Protein AF-A0A843RZE2-F1 (afdb_monomer_lite)

Structure (mmCIF, N/CA/C/O backbone):
data_AF-A0A843RZE2-F1
#
_entry.id   AF-A0A843RZE2-F1
#
loop_
_atom_site.group_PDB
_atom_site.id
_atom_site.type_symbol
_atom_site.label_atom_id
_atom_site.label_alt_id
_atom_site.label_comp_id
_atom_site.label_asym_id
_atom_site.label_entity_id
_atom_site.label_seq_id
_atom_site.pdbx_PDB_ins_code
_atom_site.Cartn_x
_atom_site.Cartn_y
_atom_site.Cartn_z
_atom_site.occupancy
_atom_site.B_iso_or_equiv
_atom_site.auth_seq_id
_atom_site.auth_comp_id
_atom_site.auth_asym_id
_atom_site.auth_atom_id
_atom_site.pdbx_PDB_model_num
ATOM 1 N N . MET A 1 1 ? -64.484 -5.948 57.828 1.00 41.59 1 MET A N 1
ATOM 2 C CA . MET A 1 1 ? -63.656 -6.713 58.789 1.00 41.59 1 MET A CA 1
ATOM 3 C C . MET A 1 1 ? -62.186 -6.569 58.411 1.00 41.59 1 MET A C 1
ATOM 5 O O . MET A 1 1 ? -61.751 -7.183 57.446 1.00 41.59 1 MET A O 1
ATOM 9 N N . ALA A 1 2 ? -61.430 -5.725 59.116 1.00 48.41 2 ALA A N 1
ATOM 10 C CA . ALA A 1 2 ? -59.988 -5.606 58.905 1.00 48.41 2 ALA A CA 1
ATOM 11 C C . ALA A 1 2 ? -59.289 -6.801 59.574 1.00 48.41 2 ALA A C 1
ATOM 13 O O . ALA A 1 2 ? -59.324 -6.926 60.799 1.00 48.41 2 ALA A O 1
ATOM 14 N N . ARG A 1 3 ? -58.691 -7.705 58.786 1.00 56.66 3 ARG A N 1
ATOM 15 C CA . ARG A 1 3 ? -57.854 -8.792 59.319 1.00 56.66 3 ARG A CA 1
ATOM 16 C C . ARG A 1 3 ? -56.643 -8.161 60.010 1.00 56.66 3 ARG A C 1
ATOM 18 O O . ARG A 1 3 ? -55.746 -7.656 59.342 1.00 56.66 3 ARG A O 1
ATOM 25 N N . ARG A 1 4 ? -56.638 -8.151 61.346 1.00 63.22 4 ARG A N 1
ATOM 26 C CA . ARG A 1 4 ? -55.495 -7.685 62.139 1.00 63.22 4 ARG A CA 1
ATOM 27 C C . ARG A 1 4 ? -54.374 -8.708 62.010 1.00 63.22 4 ARG A C 1
ATOM 29 O O . ARG A 1 4 ? -54.505 -9.847 62.444 1.00 63.22 4 ARG A O 1
ATOM 36 N N . MET A 1 5 ? -53.302 -8.282 61.359 1.00 68.06 5 MET A N 1
ATOM 37 C CA . MET A 1 5 ? -52.079 -9.048 61.180 1.00 68.06 5 MET A CA 1
ATOM 38 C C . MET A 1 5 ? -51.493 -9.394 62.555 1.00 68.06 5 MET A C 1
ATOM 40 O O . MET A 1 5 ? -51.362 -8.514 63.407 1.00 68.06 5 MET A O 1
ATOM 44 N N . THR A 1 6 ? -51.160 -10.661 62.799 1.00 79.19 6 THR A N 1
ATOM 45 C CA . THR A 1 6 ? -50.532 -11.050 64.070 1.00 79.19 6 THR A CA 1
ATOM 46 C C . THR A 1 6 ? -49.088 -10.548 64.130 1.00 79.19 6 THR A C 1
ATOM 48 O O . THR A 1 6 ? -48.432 -10.344 63.109 1.00 79.19 6 THR A O 1
ATOM 51 N N . LEU A 1 7 ? -48.552 -10.363 65.337 1.00 71.88 7 LEU A N 1
ATOM 52 C CA . LEU A 1 7 ? -47.191 -9.851 65.561 1.00 71.88 7 LEU A CA 1
ATOM 53 C C . LEU A 1 7 ? -46.108 -10.704 64.862 1.00 71.88 7 LEU A C 1
ATOM 55 O O . LEU A 1 7 ? -45.109 -10.176 64.373 1.00 71.88 7 LEU A O 1
ATOM 59 N N . ALA A 1 8 ? -46.339 -12.016 64.752 1.00 74.50 8 ALA A N 1
ATOM 60 C CA . ALA A 1 8 ? -45.499 -12.939 63.990 1.00 74.50 8 ALA A CA 1
ATOM 61 C C . ALA A 1 8 ? -45.616 -12.730 62.467 1.00 74.50 8 ALA A C 1
ATOM 63 O O . ALA A 1 8 ? -44.599 -12.705 61.773 1.00 74.50 8 ALA A O 1
ATOM 64 N N . GLN A 1 9 ? -46.830 -12.505 61.948 1.00 76.00 9 GLN A N 1
ATOM 65 C CA . GLN A 1 9 ? -47.057 -12.183 60.534 1.00 76.00 9 GLN A CA 1
ATOM 66 C C . GLN A 1 9 ? -46.414 -10.841 60.154 1.00 76.00 9 GLN A C 1
ATOM 68 O O . GLN A 1 9 ? -45.773 -10.753 59.110 1.00 76.00 9 GLN A O 1
ATOM 73 N N . PHE A 1 10 ? -46.505 -9.820 61.011 1.00 78.50 10 PHE A N 1
ATOM 74 C CA . PHE A 1 10 ? -45.869 -8.516 60.790 1.00 78.50 10 PHE A CA 1
ATOM 75 C C . PHE A 1 10 ? -44.334 -8.614 60.736 1.00 78.50 10 PHE A C 1
ATOM 77 O O . PHE A 1 10 ? -43.712 -8.086 59.814 1.00 78.50 10 PHE A O 1
ATOM 84 N N . LYS A 1 11 ? -43.711 -9.354 61.669 1.00 78.50 11 LYS A N 1
ATOM 85 C CA . LYS A 1 11 ? -42.257 -9.614 61.652 1.00 78.50 11 LYS A CA 1
ATOM 86 C C . LYS A 1 11 ? -41.817 -10.380 60.401 1.00 78.50 11 LYS A C 1
ATOM 88 O O . LYS A 1 11 ? -40.814 -10.016 59.793 1.00 78.50 11 LYS A O 1
ATOM 93 N N . SER A 1 12 ? -42.574 -11.401 59.996 1.00 79.69 12 SER A N 1
ATOM 94 C CA . SER A 1 12 ? -42.308 -12.164 58.771 1.00 79.69 12 SER A CA 1
ATOM 95 C C . SER A 1 12 ? -42.414 -11.286 57.518 1.00 79.69 12 SER A C 1
ATOM 97 O O . SER A 1 12 ? -41.526 -11.318 56.669 1.00 79.69 12 SER A O 1
ATOM 99 N N . HIS A 1 13 ? -43.429 -10.421 57.438 1.00 78.12 13 HIS A N 1
ATOM 100 C CA . HIS A 1 13 ? -43.605 -9.496 56.319 1.00 78.12 13 HIS A CA 1
ATOM 101 C C . HIS A 1 13 ? -42.479 -8.454 56.230 1.00 78.12 13 HIS A C 1
ATOM 103 O O . HIS A 1 13 ? -41.967 -8.192 55.143 1.00 78.12 13 HIS A O 1
ATOM 109 N N . LEU A 1 14 ? -42.023 -7.917 57.368 1.00 80.56 14 LEU A N 1
ATOM 110 C CA . LEU A 1 14 ? -40.856 -7.029 57.428 1.00 80.56 14 LEU A CA 1
ATOM 111 C C . LEU A 1 14 ? -39.566 -7.727 56.977 1.00 80.56 14 LEU A C 1
ATOM 113 O O . LEU A 1 14 ? -38.783 -7.150 56.222 1.00 80.56 14 LEU A O 1
ATOM 117 N N . GLN A 1 15 ? -39.348 -8.976 57.395 1.00 81.38 15 GLN A N 1
ATOM 118 C CA . GLN A 1 15 ? -38.209 -9.773 56.930 1.00 81.38 15 GLN A CA 1
ATOM 119 C C . GLN A 1 15 ? -38.293 -10.059 55.427 1.00 81.38 15 GLN A C 1
ATOM 121 O O . GLN A 1 15 ? -37.286 -9.963 54.727 1.00 81.38 15 GLN A O 1
ATOM 126 N N . GLN A 1 16 ? -39.487 -10.356 54.912 1.00 82.19 16 GLN A N 1
ATOM 127 C CA . GLN A 1 16 ? -39.714 -10.609 53.492 1.00 82.19 16 GLN A CA 1
ATOM 128 C C . GLN A 1 16 ? -39.448 -9.356 52.647 1.00 82.19 16 GLN A C 1
ATOM 130 O O . GLN A 1 16 ? -38.717 -9.440 51.661 1.00 82.19 16 GLN A O 1
ATOM 135 N N . GLN A 1 17 ? -39.941 -8.186 53.067 1.00 78.81 17 GLN A N 1
ATOM 136 C CA . GLN A 1 17 ? -39.629 -6.909 52.413 1.00 78.81 17 GLN A CA 1
ATOM 137 C C . GLN A 1 17 ? -38.133 -6.565 52.498 1.00 78.81 17 GLN A C 1
ATOM 139 O O . GLN A 1 17 ? -37.539 -6.121 51.512 1.00 78.81 17 GLN A O 1
ATOM 144 N N . GLY A 1 18 ? -37.494 -6.805 53.648 1.00 81.12 18 GLY A N 1
ATOM 145 C CA . GLY A 1 18 ? -36.053 -6.612 53.824 1.00 81.12 18 GLY A CA 1
ATOM 146 C C . GLY A 1 18 ? -35.223 -7.504 52.896 1.00 81.12 18 GLY A C 1
ATOM 147 O O . GLY A 1 18 ? -34.277 -7.036 52.260 1.00 81.12 18 GLY A O 1
ATOM 148 N N . ASN A 1 19 ? -35.614 -8.771 52.749 1.00 86.00 19 ASN A N 1
ATOM 149 C CA . ASN A 1 19 ? -34.972 -9.717 51.840 1.00 86.00 19 ASN A CA 1
ATOM 150 C C . ASN A 1 19 ? -35.199 -9.348 50.368 1.00 86.00 19 ASN A C 1
ATOM 152 O O . ASN A 1 19 ? -34.249 -9.399 49.590 1.00 86.00 19 ASN A O 1
ATOM 156 N N . GLN A 1 20 ? -36.402 -8.908 49.988 1.00 85.81 20 GLN A N 1
ATOM 157 C CA . GLN A 1 20 ? -36.687 -8.421 48.631 1.00 85.81 20 GLN A CA 1
ATOM 158 C C . GLN A 1 20 ? -35.835 -7.195 48.274 1.00 85.81 20 GLN A C 1
ATOM 160 O O . GLN A 1 20 ? -35.239 -7.157 47.197 1.00 85.81 20 GLN A O 1
ATOM 165 N N . ARG A 1 21 ? -35.694 -6.227 49.192 1.00 84.62 21 ARG A N 1
ATOM 166 C CA . ARG A 1 21 ? -34.805 -5.067 48.999 1.00 84.62 21 ARG A CA 1
ATOM 167 C C . ARG A 1 21 ? -33.343 -5.483 48.837 1.00 84.62 21 ARG A C 1
ATOM 169 O O . ARG A 1 21 ? -32.686 -5.023 47.908 1.00 84.62 21 ARG A O 1
ATOM 176 N N . ARG A 1 22 ? -32.837 -6.387 49.685 1.00 89.88 22 ARG A N 1
ATOM 177 C CA . ARG A 1 22 ? -31.467 -6.923 49.561 1.00 89.88 22 ARG A CA 1
ATOM 178 C C . ARG A 1 22 ? -31.250 -7.646 48.232 1.00 89.88 22 ARG A C 1
ATOM 180 O O . ARG A 1 22 ? -30.223 -7.443 47.596 1.00 89.88 22 ARG A O 1
ATOM 187 N N . GLN A 1 23 ? -32.216 -8.448 47.784 1.00 88.62 23 GLN A N 1
ATOM 188 C CA . GLN A 1 23 ? -32.148 -9.124 46.487 1.00 88.62 23 GLN A CA 1
ATOM 189 C C . GLN A 1 23 ? -32.123 -8.128 45.321 1.00 88.62 23 GLN A C 1
ATOM 191 O O . GLN A 1 23 ? -31.328 -8.306 44.401 1.00 88.62 23 GLN A O 1
ATOM 196 N N . ALA A 1 24 ? -32.936 -7.069 45.365 1.00 86.50 24 ALA A N 1
ATOM 197 C CA . ALA A 1 24 ? -32.932 -6.021 44.345 1.00 86.50 24 ALA A CA 1
ATOM 198 C C . ALA A 1 24 ? -31.589 -5.272 44.293 1.00 86.50 24 ALA A C 1
ATOM 200 O O . ALA A 1 24 ? -31.026 -5.105 43.212 1.00 86.50 24 ALA A O 1
ATOM 201 N N . ILE A 1 25 ? -31.034 -4.904 45.454 1.00 89.44 25 ILE A N 1
ATOM 202 C CA . ILE A 1 25 ? -29.716 -4.256 45.560 1.00 89.44 25 ILE A CA 1
ATOM 203 C C . ILE A 1 25 ? -28.613 -5.178 45.030 1.00 89.44 25 ILE A C 1
ATOM 205 O O . ILE A 1 25 ? -27.772 -4.744 44.249 1.00 89.44 25 ILE A O 1
ATOM 209 N N . ASN A 1 26 ? -28.632 -6.462 45.392 1.00 92.31 26 ASN A N 1
ATOM 210 C CA . ASN A 1 26 ? -27.639 -7.423 44.915 1.00 92.31 26 ASN A CA 1
ATOM 211 C C . ASN A 1 26 ? -27.712 -7.616 43.396 1.00 92.31 26 ASN A C 1
ATOM 213 O O . ASN A 1 26 ? -26.671 -7.632 42.745 1.00 92.31 26 ASN A O 1
ATOM 217 N N . ARG A 1 27 ? -28.919 -7.700 42.816 1.00 92.00 27 ARG A N 1
ATOM 218 C CA . ARG A 1 27 ? -29.102 -7.765 41.355 1.00 92.00 27 ARG A CA 1
ATOM 219 C C . ARG A 1 27 ? -28.580 -6.505 40.668 1.00 92.00 27 ARG A C 1
ATOM 221 O O . ARG A 1 27 ? -27.849 -6.613 39.690 1.00 92.00 27 ARG A O 1
ATOM 228 N N . TYR A 1 28 ? -28.902 -5.325 41.197 1.00 90.50 28 TYR A N 1
ATOM 229 C CA . TYR A 1 28 ? -28.391 -4.058 40.670 1.00 90.50 28 TYR A CA 1
ATOM 230 C C . TYR A 1 28 ? -26.857 -4.009 40.716 1.00 90.50 28 TYR A C 1
ATOM 232 O O . TYR A 1 28 ? -26.215 -3.758 39.699 1.00 90.50 28 TYR A O 1
ATOM 240 N N . ASN A 1 29 ? -26.257 -4.358 41.857 1.00 94.00 29 ASN A N 1
ATOM 241 C CA . ASN A 1 29 ? -24.804 -4.403 42.016 1.00 94.00 29 ASN A CA 1
ATOM 242 C C . ASN A 1 29 ? -24.146 -5.406 41.057 1.00 94.00 29 ASN A C 1
ATOM 244 O O . ASN A 1 29 ? -23.102 -5.102 40.485 1.00 94.00 29 ASN A O 1
ATOM 248 N N . GLN A 1 30 ? -24.756 -6.573 40.830 1.00 92.88 30 GLN A N 1
ATOM 249 C CA . GLN A 1 30 ? -24.273 -7.551 39.849 1.00 92.88 30 GLN A CA 1
ATOM 250 C C . GLN A 1 30 ? -24.293 -6.991 38.422 1.00 92.88 30 GLN A C 1
ATOM 252 O O . GLN A 1 30 ? -23.315 -7.154 37.688 1.00 92.88 30 GLN A O 1
ATOM 257 N N . VAL A 1 31 ? -25.371 -6.301 38.035 1.00 93.00 31 VAL A N 1
ATOM 258 C CA . VAL A 1 31 ? -25.487 -5.654 36.719 1.00 93.00 31 VAL A CA 1
ATOM 259 C C . VAL A 1 31 ? -24.434 -4.559 36.560 1.00 93.00 31 VAL A C 1
ATOM 261 O O . VAL A 1 31 ? -23.718 -4.558 35.560 1.00 93.00 31 VAL A O 1
ATOM 264 N N . VAL A 1 32 ? -24.266 -3.689 37.560 1.00 92.88 32 VAL A N 1
ATOM 265 C CA . VAL A 1 32 ? -23.250 -2.623 37.549 1.00 92.88 32 VAL A CA 1
ATOM 266 C C . VAL A 1 32 ? -21.840 -3.207 37.463 1.00 92.88 32 VAL A C 1
ATOM 268 O O . VAL A 1 32 ? -21.046 -2.783 36.630 1.00 92.88 32 VAL A O 1
ATOM 271 N N . GLN A 1 33 ? -21.520 -4.236 38.250 1.00 93.19 33 GLN A N 1
ATOM 272 C CA . GLN A 1 33 ? -20.217 -4.906 38.181 1.00 93.19 33 GLN A CA 1
ATOM 273 C C . GLN A 1 33 ? -19.980 -5.594 36.833 1.00 93.19 33 GLN A C 1
ATOM 275 O O . GLN A 1 33 ? -18.851 -5.627 36.347 1.00 93.19 33 GLN A O 1
ATOM 280 N N . SER A 1 34 ? -21.016 -6.182 36.230 1.00 92.38 34 SER A N 1
ATOM 281 C CA . SER A 1 34 ? -20.932 -6.757 34.885 1.00 92.38 34 SER A CA 1
ATOM 282 C C . SER A 1 34 ? -20.687 -5.670 33.837 1.00 92.38 34 SER A C 1
ATOM 284 O O . SER A 1 34 ? -19.818 -5.831 32.983 1.00 92.38 34 SER A O 1
ATOM 286 N N . HIS A 1 35 ? -21.412 -4.552 33.909 1.00 92.44 35 HIS A N 1
ATOM 287 C CA . HIS A 1 35 ? -21.230 -3.415 33.009 1.00 92.44 35 HIS A CA 1
ATOM 288 C C . HIS A 1 35 ? -19.822 -2.820 33.138 1.00 92.44 35 HIS A C 1
ATOM 290 O O . HIS A 1 35 ? -19.112 -2.718 32.142 1.00 92.44 35 HIS A O 1
ATOM 296 N N . ASN A 1 36 ? -19.362 -2.553 34.362 1.00 93.25 36 ASN A N 1
ATOM 297 C CA . ASN A 1 36 ? -18.025 -2.017 34.621 1.00 93.25 36 ASN A CA 1
ATOM 298 C C . ASN A 1 36 ? -16.919 -2.955 34.124 1.00 93.25 36 ASN A C 1
ATOM 300 O O . ASN A 1 36 ? -15.924 -2.490 33.575 1.00 93.25 36 ASN A O 1
ATOM 304 N N . ARG A 1 37 ? -17.092 -4.278 34.268 1.00 93.88 37 ARG A N 1
ATOM 305 C CA . ARG A 1 37 ? -16.160 -5.262 33.694 1.00 93.88 37 ARG A CA 1
ATOM 306 C C . ARG A 1 37 ? -16.112 -5.169 32.171 1.00 93.88 37 ARG A C 1
ATOM 308 O O . ARG A 1 37 ? -15.019 -5.098 31.625 1.00 93.88 37 ARG A O 1
ATOM 315 N N . LYS A 1 38 ? -17.267 -5.108 31.500 1.00 92.56 38 LYS A N 1
ATOM 316 C CA . LYS A 1 38 ? -17.340 -4.958 30.035 1.00 92.56 38 LYS A CA 1
ATOM 317 C C . LYS A 1 38 ? -16.678 -3.665 29.559 1.00 92.56 38 LYS A C 1
ATOM 319 O O . LYS A 1 38 ? -15.870 -3.712 28.638 1.00 92.56 38 LYS A O 1
ATOM 324 N N . VAL A 1 39 ? -16.971 -2.541 30.215 1.00 91.88 39 VAL A N 1
ATOM 325 C CA . VAL A 1 39 ? -16.367 -1.239 29.892 1.00 91.88 39 VAL A CA 1
ATOM 326 C C . VAL A 1 39 ? -14.854 -1.284 30.086 1.00 91.88 39 VAL A C 1
ATOM 328 O O . VAL A 1 39 ? -14.116 -0.875 29.196 1.00 91.88 39 VAL A O 1
ATOM 331 N N . LYS A 1 40 ? -14.373 -1.853 31.198 1.00 93.81 40 LYS A N 1
ATOM 332 C CA . LYS A 1 40 ? -12.936 -2.016 31.439 1.00 93.81 40 LYS A CA 1
ATOM 333 C C . LYS A 1 40 ? -12.269 -2.863 30.353 1.00 93.81 40 LYS A C 1
ATOM 335 O O . LYS A 1 40 ? -11.248 -2.452 29.822 1.00 93.81 40 LYS A O 1
ATOM 340 N N . THR A 1 41 ? -12.857 -4.001 29.980 1.00 92.88 41 THR A N 1
ATOM 341 C CA . THR A 1 41 ? -12.324 -4.847 28.902 1.00 92.88 41 THR A CA 1
ATOM 342 C C . THR A 1 41 ? -12.282 -4.115 27.559 1.00 92.88 41 THR A C 1
ATOM 344 O O . THR A 1 41 ? -11.298 -4.253 26.838 1.00 92.88 41 THR A O 1
ATOM 347 N N . ALA A 1 42 ? -13.305 -3.319 27.233 1.00 85.62 42 ALA A N 1
ATOM 348 C CA . ALA A 1 42 ? -13.323 -2.515 26.012 1.00 85.62 42 ALA A CA 1
ATOM 349 C C . ALA A 1 42 ? -12.207 -1.456 26.012 1.00 85.62 42 ALA A C 1
ATOM 351 O O . ALA A 1 42 ? -11.459 -1.357 25.042 1.00 85.62 42 ALA A O 1
ATOM 352 N N . ILE A 1 43 ? -12.035 -0.734 27.126 1.00 89.19 43 ILE A N 1
ATOM 353 C CA . ILE A 1 43 ? -10.959 0.254 27.300 1.00 89.19 43 ILE A CA 1
ATOM 354 C C . ILE A 1 43 ? -9.583 -0.414 27.209 1.00 89.19 43 ILE A C 1
ATOM 356 O O . ILE A 1 43 ? -8.689 0.101 26.542 1.00 89.19 43 ILE A O 1
ATOM 360 N N . ASP A 1 44 ? -9.399 -1.567 27.852 1.00 90.75 44 ASP A N 1
ATOM 361 C CA . ASP A 1 44 ? -8.139 -2.308 27.809 1.00 90.75 44 ASP A CA 1
ATOM 362 C C . ASP A 1 44 ? -7.837 -2.822 26.390 1.00 90.75 44 ASP A C 1
ATOM 364 O O . ASP A 1 44 ? -6.679 -2.791 25.971 1.00 90.75 44 ASP A O 1
ATOM 368 N N . SER A 1 45 ? -8.849 -3.254 25.624 1.00 83.81 45 SER A N 1
ATOM 369 C CA . SER A 1 45 ? -8.670 -3.630 24.213 1.00 83.81 45 SER A CA 1
ATOM 370 C C . SER A 1 45 ? -8.241 -2.439 23.368 1.00 83.81 45 SER A C 1
ATOM 372 O O . SER A 1 45 ? -7.181 -2.495 22.748 1.00 83.81 45 SER A O 1
ATOM 374 N N . TYR A 1 46 ? -8.985 -1.335 23.456 1.00 78.56 46 TYR A N 1
ATOM 375 C CA . TYR A 1 46 ? -8.671 -0.096 22.754 1.00 78.56 46 TYR A CA 1
ATOM 376 C C . TYR A 1 46 ? -7.254 0.397 23.080 1.00 78.56 46 TYR A C 1
ATOM 378 O O . TYR A 1 46 ? -6.455 0.675 22.193 1.00 78.56 46 TYR A O 1
ATOM 386 N N . ASN A 1 47 ? -6.875 0.414 24.361 1.00 84.56 47 ASN A N 1
ATOM 387 C CA . ASN A 1 47 ? -5.537 0.829 24.780 1.00 84.56 47 ASN A CA 1
ATOM 388 C C . ASN A 1 47 ? -4.432 -0.088 24.237 1.00 84.56 47 ASN A C 1
ATOM 390 O O . ASN A 1 47 ? -3.335 0.389 23.941 1.00 84.56 47 ASN A O 1
ATOM 394 N N . ARG A 1 48 ? -4.676 -1.401 24.122 1.00 87.50 48 ARG A N 1
ATOM 395 C CA . ARG A 1 48 ? -3.719 -2.326 23.492 1.00 87.50 48 ARG A CA 1
ATOM 396 C C . ARG A 1 48 ? -3.570 -2.036 22.003 1.00 87.50 48 ARG A C 1
ATOM 398 O O . ARG A 1 48 ? -2.440 -1.993 21.526 1.00 87.50 48 ARG A O 1
ATOM 405 N N . GLU A 1 49 ? -4.674 -1.800 21.305 1.00 74.94 49 GLU A N 1
ATOM 406 C CA . GLU A 1 49 ? -4.683 -1.459 19.879 1.00 74.94 49 GLU A CA 1
ATOM 407 C C . GLU A 1 49 ? -3.940 -0.144 19.621 1.00 74.94 49 GLU A C 1
ATOM 409 O O . GLU A 1 49 ? -3.021 -0.115 18.805 1.00 74.94 49 GLU A O 1
ATOM 414 N N . VAL A 1 50 ? -4.213 0.899 20.412 1.00 77.31 50 VAL A N 1
ATOM 415 C CA . VAL A 1 50 ? -3.506 2.189 20.338 1.00 77.31 50 VAL A CA 1
ATOM 416 C C . VAL A 1 50 ? -2.006 2.034 20.605 1.00 77.31 50 VAL A C 1
ATOM 418 O O . VAL A 1 50 ? -1.182 2.636 19.918 1.00 77.31 50 VAL A O 1
ATOM 421 N N . ARG A 1 51 ? -1.604 1.214 21.586 1.00 80.56 51 ARG A N 1
ATOM 422 C CA . ARG A 1 51 ? -0.176 0.949 21.847 1.00 80.56 51 ARG A CA 1
ATOM 423 C C . ARG A 1 51 ? 0.489 0.223 20.682 1.00 80.56 51 ARG A C 1
ATOM 425 O O . ARG A 1 51 ? 1.595 0.599 20.305 1.00 80.56 51 ARG A O 1
ATOM 432 N N . ALA A 1 52 ? -0.175 -0.786 20.120 1.00 76.94 52 ALA A N 1
ATOM 433 C CA . ALA A 1 52 ? 0.330 -1.528 18.970 1.00 76.94 52 ALA A CA 1
ATOM 434 C C . ALA A 1 52 ? 0.445 -0.633 17.726 1.00 76.94 52 ALA A C 1
ATOM 436 O O . ALA A 1 52 ? 1.425 -0.743 16.992 1.00 76.94 52 ALA A O 1
ATOM 437 N N . TYR A 1 53 ? -0.515 0.268 17.517 1.00 72.94 53 TYR A N 1
ATOM 438 C CA . TYR A 1 53 ? -0.476 1.288 16.470 1.00 72.94 53 TYR A CA 1
ATOM 439 C C . TYR A 1 53 ? 0.713 2.238 16.659 1.00 72.94 53 TYR A C 1
ATOM 441 O O . TYR A 1 53 ? 1.577 2.337 15.794 1.00 72.94 53 TYR A O 1
ATOM 449 N N . ASN A 1 54 ? 0.846 2.846 17.842 1.00 74.88 54 ASN A N 1
ATOM 450 C CA . ASN A 1 54 ? 1.950 3.764 18.140 1.00 74.88 54 ASN A CA 1
ATOM 451 C C . ASN A 1 54 ? 3.329 3.096 18.010 1.00 74.88 54 ASN A C 1
ATOM 453 O O . ASN A 1 54 ? 4.308 3.751 17.652 1.00 74.88 54 ASN A O 1
ATOM 457 N N . GLN A 1 55 ? 3.429 1.802 18.326 1.00 81.31 55 GLN A N 1
ATOM 458 C CA . GLN A 1 55 ? 4.656 1.033 18.133 1.00 81.31 55 GLN A CA 1
ATOM 459 C C . GLN A 1 55 ? 4.994 0.865 16.645 1.00 81.31 55 GLN A C 1
ATOM 461 O O . GLN A 1 55 ? 6.157 1.037 16.283 1.00 81.31 55 GLN A O 1
ATOM 466 N N . ARG A 1 56 ? 4.001 0.556 15.798 1.00 78.69 56 ARG A N 1
ATOM 467 C CA . ARG A 1 56 ? 4.177 0.435 14.342 1.00 78.69 56 ARG A CA 1
ATOM 468 C C . ARG A 1 56 ? 4.592 1.758 13.714 1.00 78.69 56 ARG A C 1
ATOM 470 O O . ARG A 1 56 ? 5.632 1.791 13.068 1.00 78.69 56 ARG A O 1
ATOM 477 N N . LEU A 1 57 ? 3.880 2.839 14.036 1.00 75.81 57 LEU A N 1
ATOM 478 C CA . LEU A 1 57 ? 4.204 4.196 13.591 1.00 75.81 57 LEU A CA 1
ATOM 479 C C . LEU A 1 57 ? 5.665 4.552 13.908 1.00 75.81 57 LEU A C 1
ATOM 481 O O . LEU A 1 57 ? 6.440 4.920 13.035 1.00 75.81 57 LEU A O 1
ATOM 485 N N . ARG A 1 58 ? 6.111 4.352 15.156 1.00 80.44 58 ARG A N 1
ATOM 486 C CA . ARG A 1 58 ? 7.512 4.623 15.534 1.00 80.44 58 ARG A CA 1
ATOM 487 C C . ARG A 1 58 ? 8.512 3.758 14.768 1.00 80.44 58 ARG A C 1
ATOM 489 O O . ARG A 1 58 ? 9.584 4.247 14.416 1.00 80.44 58 ARG A O 1
ATOM 496 N N . ALA A 1 59 ? 8.194 2.485 14.544 1.00 81.94 59 ALA A N 1
ATOM 497 C CA . ALA A 1 59 ? 9.061 1.580 13.799 1.00 81.94 59 ALA A CA 1
ATOM 498 C C . ALA A 1 59 ? 9.181 2.007 12.328 1.00 81.94 59 ALA A C 1
ATOM 500 O O . ALA A 1 59 ? 10.290 2.043 11.796 1.00 81.94 59 ALA A O 1
ATOM 501 N N . ASN A 1 60 ? 8.073 2.388 11.693 1.00 79.19 60 ASN A N 1
ATOM 502 C CA . ASN A 1 60 ? 8.053 2.886 10.321 1.00 79.19 60 ASN A CA 1
ATOM 503 C C . ASN A 1 60 ? 8.809 4.213 10.191 1.00 79.19 60 ASN A C 1
ATOM 505 O O . ASN A 1 60 ? 9.701 4.316 9.351 1.00 79.19 60 ASN A O 1
ATOM 509 N N . GLN A 1 61 ? 8.574 5.179 11.082 1.00 82.56 61 GLN A N 1
ATOM 510 C CA . GLN A 1 61 ? 9.327 6.437 11.114 1.00 82.56 61 GLN A CA 1
ATOM 511 C C . GLN A 1 61 ? 10.837 6.195 11.229 1.00 82.56 61 GLN A C 1
ATOM 513 O O . GLN A 1 61 ? 11.632 6.810 10.515 1.00 82.56 61 GLN A O 1
ATOM 518 N N . GLN A 1 62 ? 11.253 5.273 12.102 1.00 87.00 62 GLN A N 1
ATOM 519 C CA . GLN A 1 62 ? 12.660 4.894 12.232 1.00 87.00 62 GLN A CA 1
ATOM 520 C C . GLN A 1 62 ? 13.198 4.244 10.953 1.00 87.00 62 GLN A C 1
ATOM 522 O O . GLN A 1 62 ? 14.302 4.598 10.532 1.00 87.00 62 GLN A O 1
ATOM 527 N N . ARG A 1 63 ? 12.431 3.344 10.317 1.00 87.00 63 ARG A N 1
ATOM 528 C CA . ARG A 1 63 ? 12.784 2.726 9.026 1.00 87.00 63 ARG A CA 1
ATOM 529 C C . ARG A 1 63 ? 12.972 3.784 7.944 1.00 87.00 63 ARG A C 1
ATOM 531 O O . ARG A 1 63 ? 14.041 3.837 7.348 1.00 87.00 63 ARG A O 1
ATOM 538 N N . VAL A 1 64 ? 12.009 4.690 7.773 1.00 87.31 64 VAL A N 1
ATOM 539 C CA . VAL A 1 64 ? 12.073 5.802 6.810 1.00 87.31 64 VAL A CA 1
ATOM 540 C C . VAL A 1 64 ? 13.312 6.666 7.062 1.00 87.31 64 VAL A C 1
ATOM 542 O O . VAL A 1 64 ? 14.092 6.917 6.146 1.00 87.31 64 VAL A O 1
ATOM 545 N N . GLN A 1 65 ? 13.566 7.069 8.310 1.00 88.06 65 GLN A N 1
ATOM 546 C CA . GLN A 1 65 ? 14.741 7.879 8.654 1.00 88.06 65 GLN A CA 1
ATOM 547 C C . GLN A 1 65 ? 16.067 7.151 8.402 1.00 88.06 65 GLN A C 1
ATOM 549 O O . GLN A 1 65 ? 17.060 7.773 8.021 1.00 88.06 65 GLN A O 1
ATOM 554 N N . GLN A 1 66 ? 16.139 5.848 8.669 1.00 88.19 66 GLN A N 1
ATOM 555 C CA . GLN A 1 66 ? 17.324 5.046 8.362 1.00 88.19 66 GLN A CA 1
ATOM 556 C C . GLN A 1 66 ? 17.517 4.919 6.849 1.00 88.19 66 GLN A C 1
ATOM 558 O O . GLN A 1 66 ? 18.620 5.164 6.361 1.00 88.19 66 GLN A O 1
ATOM 563 N N . ALA A 1 67 ? 16.449 4.618 6.114 1.00 85.12 67 ALA A N 1
ATOM 564 C CA . ALA A 1 67 ? 16.476 4.438 4.673 1.00 85.12 67 ALA A CA 1
ATOM 565 C C . ALA A 1 67 ? 16.867 5.731 3.938 1.00 85.12 67 ALA A C 1
ATOM 567 O O . ALA A 1 67 ? 17.726 5.696 3.060 1.00 85.12 67 ALA A O 1
ATOM 568 N N . ILE A 1 68 ? 16.336 6.887 4.352 1.00 87.44 68 ILE A N 1
ATOM 569 C CA . ILE A 1 68 ? 16.720 8.200 3.807 1.00 87.44 68 ILE A CA 1
ATOM 570 C C . ILE A 1 68 ? 18.190 8.506 4.094 1.00 87.44 68 ILE A C 1
ATOM 572 O O . ILE A 1 68 ? 18.910 8.925 3.190 1.00 87.44 68 ILE A O 1
ATOM 576 N N . ARG A 1 69 ? 18.671 8.261 5.321 1.00 87.50 69 ARG A N 1
ATOM 577 C CA . ARG A 1 69 ? 20.091 8.464 5.659 1.00 87.50 69 ARG A CA 1
ATOM 578 C C . ARG A 1 69 ? 21.011 7.611 4.787 1.00 87.50 69 ARG A C 1
ATOM 580 O O . ARG A 1 69 ? 22.052 8.099 4.357 1.00 87.50 69 ARG A O 1
ATOM 587 N N . GLN A 1 70 ? 20.627 6.366 4.507 1.00 85.25 70 GLN A N 1
ATOM 588 C CA . GLN A 1 70 ? 21.373 5.482 3.605 1.00 85.25 70 GLN A CA 1
ATOM 589 C C . GLN A 1 70 ? 21.335 5.949 2.144 1.00 85.25 70 GLN A C 1
ATOM 591 O O . GLN A 1 70 ? 22.340 5.820 1.448 1.00 85.25 70 GLN A O 1
ATOM 596 N N . LEU A 1 71 ? 20.210 6.505 1.684 1.00 82.94 71 LEU A N 1
ATOM 597 C CA . LEU A 1 71 ? 20.078 7.059 0.332 1.00 82.94 71 LEU A CA 1
ATOM 598 C C . LEU A 1 71 ? 20.901 8.339 0.151 1.00 82.94 71 LEU A C 1
ATOM 600 O O . LEU A 1 71 ? 21.523 8.531 -0.892 1.00 82.94 71 LEU A O 1
ATOM 604 N N . GLN A 1 72 ? 20.919 9.208 1.164 1.00 84.12 72 GLN A N 1
ATOM 605 C CA . GLN A 1 72 ? 21.633 10.487 1.140 1.00 84.12 72 GLN A CA 1
ATOM 606 C C . GLN A 1 72 ? 23.149 10.333 1.288 1.00 84.12 72 GLN A C 1
ATOM 608 O O . GLN A 1 72 ? 23.895 11.126 0.721 1.00 84.12 72 GLN A O 1
ATOM 613 N N . SER A 1 73 ? 23.620 9.326 2.027 1.00 81.75 73 SER A N 1
ATOM 614 C CA . SER A 1 73 ? 25.057 9.092 2.221 1.00 81.75 73 SER A CA 1
ATOM 615 C C . SER A 1 73 ? 25.764 8.532 0.982 1.00 81.75 73 SER A C 1
ATOM 617 O O . SER A 1 73 ? 26.992 8.436 0.971 1.00 81.75 73 SER A O 1
ATOM 619 N N . ARG A 1 74 ? 25.019 8.172 -0.071 1.00 72.62 74 ARG A N 1
ATOM 620 C CA . ARG A 1 74 ? 25.565 7.576 -1.293 1.00 72.62 74 ARG A CA 1
ATOM 621 C C . ARG A 1 74 ? 25.761 8.619 -2.392 1.00 72.62 74 ARG A C 1
ATOM 623 O O . ARG A 1 74 ? 24.812 9.327 -2.739 1.00 72.62 74 ARG A O 1
ATOM 630 N N . PRO A 1 75 ? 26.949 8.674 -3.015 1.00 63.06 75 PRO A N 1
ATOM 631 C CA . PRO A 1 75 ? 27.168 9.542 -4.160 1.00 63.06 75 PRO A CA 1
ATOM 632 C C . PRO A 1 75 ? 26.304 9.082 -5.349 1.00 63.06 75 PRO A C 1
ATOM 634 O O . PRO A 1 75 ? 26.141 7.886 -5.599 1.00 63.06 75 PRO A O 1
ATOM 637 N N . VAL A 1 76 ? 25.727 10.047 -6.075 1.00 59.47 76 VAL A N 1
ATOM 638 C CA . VAL A 1 76 ? 24.813 9.870 -7.224 1.00 59.47 76 VAL A CA 1
ATOM 639 C C . VAL A 1 76 ? 25.583 9.360 -8.454 1.00 59.47 76 VAL A C 1
ATOM 641 O O . VAL A 1 76 ? 25.687 10.040 -9.465 1.00 59.47 76 VAL A O 1
ATOM 644 N N . VAL A 1 77 ? 26.214 8.190 -8.356 1.00 52.97 77 VAL A N 1
ATOM 645 C CA . VAL A 1 77 ? 27.087 7.648 -9.419 1.00 52.97 77 VAL A CA 1
ATOM 646 C C . VAL A 1 77 ? 26.414 6.492 -10.169 1.00 52.97 77 VAL A C 1
ATOM 648 O O . VAL A 1 77 ? 26.796 6.172 -11.291 1.00 52.97 77 VAL A O 1
ATOM 651 N N . VAL A 1 78 ? 25.354 5.893 -9.613 1.00 60.47 78 VAL A N 1
ATOM 652 C CA . VAL A 1 78 ? 24.642 4.774 -10.251 1.00 60.47 78 VAL A CA 1
ATOM 653 C C . VAL A 1 78 ? 23.547 5.303 -11.181 1.00 60.47 78 VAL A C 1
ATOM 655 O O . VAL A 1 78 ? 22.402 5.500 -10.778 1.00 60.47 78 VAL A O 1
ATOM 658 N N . THR A 1 79 ? 23.893 5.507 -12.452 1.00 65.56 79 THR A N 1
ATOM 659 C CA . THR A 1 79 ? 22.957 5.922 -13.518 1.00 65.56 79 THR A CA 1
ATOM 660 C C . THR A 1 79 ? 21.839 4.902 -13.779 1.00 65.56 79 THR A C 1
ATOM 662 O O . THR A 1 79 ? 20.789 5.265 -14.302 1.00 65.56 79 THR A O 1
ATOM 665 N N . ARG A 1 80 ? 22.021 3.638 -13.366 1.00 72.94 80 ARG A N 1
ATOM 666 C CA . ARG A 1 80 ? 21.089 2.519 -13.611 1.00 72.94 80 ARG A CA 1
ATOM 667 C C . ARG A 1 80 ? 19.692 2.708 -13.001 1.00 72.94 80 ARG A C 1
ATOM 669 O O . ARG A 1 80 ? 18.731 2.186 -13.551 1.00 72.94 80 ARG A O 1
ATOM 676 N N . TYR A 1 81 ? 19.566 3.440 -11.890 1.00 81.88 81 TYR A N 1
ATOM 677 C CA . TYR A 1 81 ? 18.319 3.520 -11.107 1.00 81.88 81 TYR A CA 1
ATOM 678 C C . TYR A 1 81 ? 17.737 4.934 -10.987 1.00 81.88 81 TYR A C 1
ATOM 680 O O . TYR A 1 81 ? 16.926 5.184 -10.099 1.00 81.88 81 TYR A O 1
ATOM 688 N N . VAL A 1 82 ? 18.136 5.871 -11.855 1.00 85.31 82 VAL A N 1
ATOM 689 C CA . VAL A 1 82 ? 17.745 7.290 -11.740 1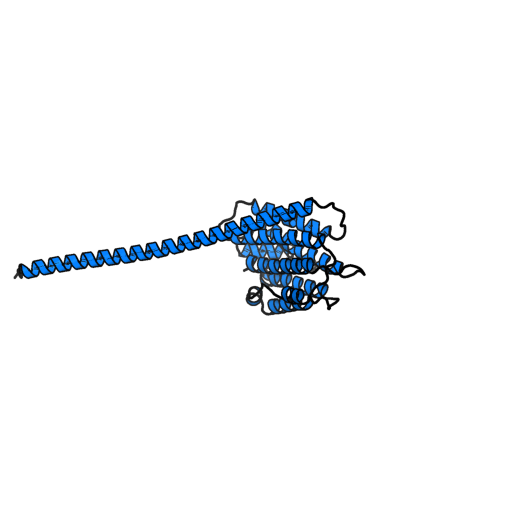.00 85.31 82 VAL A CA 1
ATOM 690 C C . VAL A 1 82 ? 16.225 7.473 -11.772 1.00 85.31 82 VAL A C 1
ATOM 692 O O . VAL A 1 82 ? 15.685 8.102 -10.869 1.00 85.31 82 VAL A O 1
ATOM 695 N N . THR A 1 83 ? 15.522 6.874 -12.737 1.00 88.81 83 THR A N 1
ATOM 696 C CA . THR A 1 83 ? 14.060 7.023 -12.859 1.00 88.81 83 THR A CA 1
ATOM 697 C C . THR A 1 83 ? 13.322 6.484 -11.635 1.00 88.81 83 THR A C 1
ATOM 699 O O . THR A 1 83 ? 12.484 7.177 -11.058 1.00 88.81 83 THR A O 1
ATOM 702 N N . PHE A 1 84 ? 13.678 5.278 -11.178 1.00 90.56 84 PHE A N 1
ATOM 703 C CA . PHE A 1 84 ? 13.050 4.698 -9.993 1.00 90.56 84 PHE A CA 1
ATOM 704 C C . PHE A 1 84 ? 13.382 5.500 -8.732 1.00 90.56 84 PHE A C 1
ATOM 706 O O . PHE A 1 84 ? 12.481 5.789 -7.951 1.00 90.56 84 PHE A O 1
ATOM 713 N N . ARG A 1 85 ? 14.624 5.977 -8.576 1.00 90.12 85 ARG A N 1
ATOM 714 C CA . ARG A 1 85 ? 14.994 6.888 -7.484 1.00 90.12 85 ARG A CA 1
ATOM 715 C C . ARG A 1 85 ? 14.119 8.137 -7.466 1.00 90.12 85 ARG A C 1
ATOM 717 O O . ARG A 1 85 ? 13.614 8.498 -6.409 1.00 90.12 85 ARG A O 1
ATOM 724 N N . THR A 1 86 ? 13.920 8.779 -8.617 1.00 91.81 86 THR A N 1
ATOM 725 C CA . THR A 1 86 ? 13.036 9.946 -8.721 1.00 91.81 86 THR A CA 1
ATOM 726 C C . THR A 1 86 ? 11.611 9.592 -8.305 1.00 91.81 86 THR A C 1
ATOM 728 O O . THR A 1 86 ? 11.014 10.345 -7.545 1.00 91.81 86 THR A O 1
ATOM 731 N N . SER A 1 87 ? 11.085 8.433 -8.715 1.00 95.44 87 SER A N 1
ATOM 732 C CA . SER A 1 87 ? 9.749 7.994 -8.286 1.00 95.44 87 SER A CA 1
ATOM 733 C C . SER A 1 87 ? 9.653 7.757 -6.770 1.00 95.44 87 SER A C 1
ATOM 735 O O . SER A 1 87 ? 8.656 8.135 -6.166 1.00 95.44 87 SER A O 1
ATOM 737 N N . VAL A 1 88 ? 10.704 7.223 -6.134 1.00 94.69 88 VAL A N 1
ATOM 738 C CA . VAL A 1 88 ? 10.779 7.041 -4.671 1.00 94.69 88 VAL A CA 1
ATOM 739 C C . VAL A 1 88 ? 10.809 8.394 -3.953 1.00 94.69 88 VAL A C 1
ATOM 741 O O . VAL A 1 88 ? 10.126 8.585 -2.951 1.00 94.69 88 VAL A O 1
ATOM 744 N N . GLU A 1 89 ? 11.564 9.364 -4.474 1.00 93.94 89 GLU A N 1
ATOM 745 C CA . GLU A 1 89 ? 11.593 10.728 -3.932 1.00 93.94 89 GLU A CA 1
ATOM 746 C C . GLU A 1 89 ? 10.236 11.439 -4.091 1.00 93.94 89 GLU A C 1
ATOM 748 O O . GLU A 1 89 ? 9.808 12.143 -3.174 1.00 93.94 89 GLU A O 1
ATOM 753 N N . THR A 1 90 ? 9.545 11.247 -5.220 1.00 96.75 90 THR A N 1
ATOM 754 C CA . THR A 1 90 ? 8.187 11.767 -5.454 1.00 96.75 90 THR A CA 1
ATOM 755 C C . THR A 1 90 ? 7.184 11.149 -4.483 1.00 96.75 90 THR A C 1
ATOM 757 O O . THR A 1 90 ? 6.497 11.890 -3.778 1.00 96.75 90 THR A O 1
ATOM 760 N N . LEU A 1 91 ? 7.168 9.817 -4.361 1.00 97.00 91 LEU A N 1
ATOM 761 C CA . LEU A 1 91 ? 6.304 9.105 -3.422 1.00 97.00 91 LEU A CA 1
ATOM 762 C C . LEU A 1 91 ? 6.538 9.586 -1.986 1.00 97.00 91 LEU A C 1
ATOM 764 O O . LEU A 1 91 ? 5.589 9.940 -1.289 1.00 97.00 91 LEU A O 1
ATOM 768 N N . HIS A 1 92 ? 7.798 9.729 -1.569 1.00 95.62 92 HIS A N 1
ATOM 769 C CA . HIS A 1 92 ? 8.123 10.253 -0.245 1.00 95.62 92 HIS A CA 1
ATOM 770 C C . HIS A 1 92 ? 7.573 11.668 -0.007 1.00 95.62 92 HIS A C 1
ATOM 772 O O . HIS A 1 92 ? 7.040 11.966 1.063 1.00 95.62 92 HIS A O 1
ATOM 778 N N . ARG A 1 93 ? 7.673 12.558 -1.002 1.00 95.38 93 ARG A N 1
ATOM 779 C CA . ARG A 1 93 ? 7.118 13.917 -0.903 1.00 95.38 93 ARG A CA 1
ATOM 780 C C . ARG A 1 93 ? 5.595 13.904 -0.802 1.00 95.38 93 ARG A C 1
ATOM 782 O O . ARG A 1 93 ? 5.056 14.658 0.006 1.00 95.38 93 ARG A O 1
ATOM 789 N N . SER A 1 94 ? 4.922 13.059 -1.584 1.00 95.81 94 SER A N 1
ATOM 790 C CA . SER A 1 94 ? 3.464 12.907 -1.525 1.00 95.81 94 SER A CA 1
ATOM 791 C C . SER A 1 94 ? 3.008 12.375 -0.160 1.00 95.81 94 SER A C 1
ATOM 793 O O . SER A 1 94 ? 2.071 12.921 0.417 1.00 95.81 94 SER A O 1
ATOM 795 N N . TYR A 1 95 ? 3.750 11.428 0.434 1.00 94.00 95 TYR A N 1
ATOM 796 C CA . TYR A 1 95 ? 3.500 10.941 1.793 1.00 94.00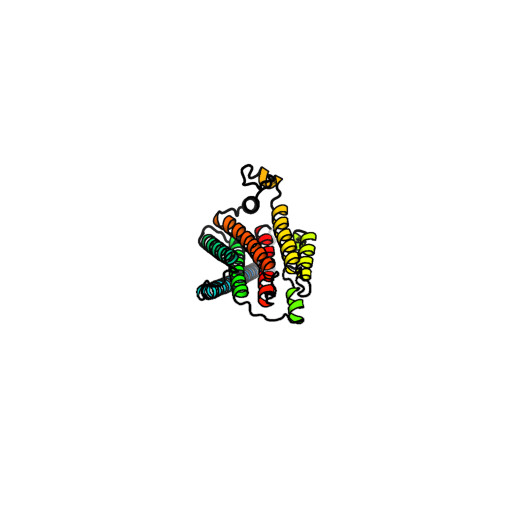 95 TYR A CA 1
ATOM 797 C C . TYR A 1 95 ? 3.622 12.059 2.830 1.00 94.00 95 TYR A C 1
ATOM 799 O O . TYR A 1 95 ? 2.739 12.233 3.660 1.00 94.00 95 TYR A O 1
ATOM 807 N N . VAL A 1 96 ? 4.691 12.860 2.774 1.00 92.19 96 VAL A N 1
ATOM 808 C CA . VAL A 1 96 ? 4.876 13.984 3.708 1.00 92.19 96 VAL A CA 1
ATOM 809 C C . VAL A 1 96 ? 3.763 15.027 3.559 1.00 92.19 96 VAL A C 1
ATOM 811 O O . VAL A 1 96 ? 3.384 15.661 4.543 1.00 92.19 96 VAL A O 1
ATOM 814 N N . ALA A 1 97 ? 3.241 15.235 2.348 1.00 91.88 97 ALA A N 1
ATOM 815 C CA . ALA A 1 97 ? 2.092 16.109 2.131 1.00 91.88 97 ALA A CA 1
ATOM 816 C C . ALA A 1 97 ? 0.804 15.520 2.731 1.00 91.88 97 ALA A C 1
ATOM 818 O O . ALA A 1 97 ? 0.063 16.255 3.380 1.00 91.88 97 ALA A O 1
ATOM 819 N N . LEU A 1 98 ? 0.581 14.214 2.563 1.00 90.94 98 LEU A N 1
ATOM 820 C CA . LEU A 1 98 ? -0.543 13.481 3.146 1.00 90.94 98 LEU A CA 1
ATOM 821 C C . LEU A 1 98 ? -0.504 13.488 4.685 1.00 90.94 98 LEU A C 1
ATOM 823 O O . LEU A 1 98 ? -1.509 13.793 5.313 1.00 90.94 98 LEU A O 1
ATOM 827 N N . ASP A 1 99 ? 0.656 13.231 5.292 1.00 87.56 99 ASP A N 1
ATOM 828 C CA . ASP A 1 99 ? 0.854 13.201 6.753 1.00 87.56 99 ASP A CA 1
ATOM 829 C C . ASP A 1 99 ? 0.657 14.578 7.414 1.00 87.56 99 ASP A C 1
ATOM 831 O O . ASP A 1 99 ? 0.202 14.693 8.551 1.00 87.56 99 ASP A O 1
ATOM 835 N N . ARG A 1 100 ? 0.978 15.661 6.695 1.00 85.69 100 ARG A N 1
ATOM 836 C CA . ARG A 1 100 ? 0.793 17.035 7.192 1.00 85.69 100 ARG A CA 1
ATOM 837 C C . ARG A 1 100 ? -0.650 17.507 7.169 1.00 85.69 100 ARG A C 1
ATOM 839 O O . ARG A 1 100 ? -0.959 18.497 7.835 1.00 85.69 100 ARG A O 1
ATOM 846 N N . ASP A 1 101 ? -1.497 16.875 6.373 1.00 79.31 101 ASP A N 1
ATOM 847 C CA . ASP A 1 101 ? -2.886 17.269 6.255 1.00 79.31 101 ASP A CA 1
ATOM 848 C C . ASP A 1 101 ? -3.649 16.804 7.510 1.00 79.31 101 ASP A C 1
ATOM 850 O O . ASP A 1 101 ? -3.916 15.627 7.722 1.00 79.31 101 ASP A O 1
ATOM 854 N N . GLN A 1 102 ? -3.932 17.752 8.411 1.00 56.41 102 GLN A N 1
ATOM 855 C CA . GLN A 1 102 ? -4.492 17.499 9.751 1.00 56.41 102 GLN A CA 1
ATOM 856 C C . GLN A 1 102 ? -6.008 17.227 9.741 1.00 56.41 102 GLN A C 1
ATOM 858 O O . GLN A 1 102 ? -6.625 17.136 10.802 1.00 56.41 102 GLN A O 1
ATOM 863 N N . GLY A 1 103 ? -6.631 17.134 8.562 1.00 55.56 103 GLY A N 1
ATOM 864 C CA . GLY A 1 103 ? -8.084 17.053 8.395 1.00 55.56 103 GLY A CA 1
ATOM 865 C C . GLY A 1 103 ? -8.726 15.703 8.732 1.00 55.56 103 GLY A C 1
ATOM 866 O O . GLY A 1 103 ? -9.936 15.558 8.562 1.00 55.56 103 GLY A O 1
ATOM 867 N N . TYR A 1 104 ? -7.964 14.709 9.187 1.00 57.91 104 TYR A N 1
ATOM 868 C CA . TYR A 1 104 ? -8.432 13.327 9.170 1.00 57.91 104 TYR A CA 1
ATOM 869 C C . TYR A 1 104 ? -8.927 12.797 10.518 1.00 57.91 104 TYR A C 1
ATOM 871 O O . TYR A 1 104 ? -8.227 12.794 11.531 1.00 57.91 104 TYR A O 1
ATOM 879 N N . ALA A 1 105 ? -10.166 12.302 10.495 1.00 55.44 105 ALA A N 1
ATOM 880 C CA . ALA A 1 105 ? -10.795 11.559 11.576 1.00 55.44 105 ALA A CA 1
ATOM 881 C C . ALA A 1 105 ? -10.137 10.180 11.783 1.00 55.44 105 ALA A C 1
ATOM 883 O O . ALA A 1 105 ? -9.403 9.679 10.931 1.00 55.44 105 ALA A O 1
ATOM 884 N N . ALA A 1 106 ? -10.463 9.534 12.907 1.00 57.16 106 ALA A N 1
ATOM 885 C CA . ALA A 1 106 ? -9.976 8.207 13.295 1.00 57.16 106 ALA A CA 1
ATOM 886 C C . ALA A 1 106 ? -10.120 7.111 12.208 1.00 57.16 106 ALA A C 1
ATOM 888 O O . ALA A 1 106 ? -9.366 6.142 12.239 1.00 57.16 106 ALA A O 1
ATOM 889 N N . GLU A 1 107 ? -11.029 7.273 11.235 1.00 58.94 107 GLU A N 1
ATOM 890 C CA . GLU A 1 107 ? -11.235 6.356 10.097 1.00 58.94 107 GLU A CA 1
ATOM 891 C C . GLU A 1 107 ? -10.056 6.289 9.110 1.00 58.94 107 GLU A C 1
ATOM 893 O O . GLU A 1 107 ? -9.855 5.258 8.476 1.00 58.94 107 GLU A O 1
ATOM 898 N N . MET A 1 108 ? -9.229 7.333 9.010 1.00 67.44 108 MET A N 1
ATOM 899 C CA . MET A 1 108 ? -8.050 7.349 8.125 1.00 67.44 108 MET A CA 1
ATOM 900 C C . MET A 1 108 ? -6.760 6.901 8.819 1.00 67.44 108 MET A C 1
ATOM 902 O O . MET A 1 108 ? -5.725 6.800 8.166 1.00 67.44 108 MET A O 1
ATOM 906 N N . GLY A 1 109 ? -6.789 6.617 10.127 1.00 77.06 109 GLY A N 1
ATOM 907 C CA . GLY A 1 109 ? -5.590 6.211 10.869 1.00 77.06 109 GLY A CA 1
ATOM 908 C C . GLY A 1 109 ? -4.956 4.933 10.311 1.00 77.06 109 GLY A C 1
ATOM 909 O O . GLY A 1 109 ? -3.738 4.851 10.177 1.00 77.06 109 GLY A O 1
ATOM 910 N N . GLU A 1 110 ? -5.779 3.958 9.910 1.00 80.19 110 GLU A N 1
ATOM 911 C CA . GLU A 1 110 ? -5.285 2.752 9.235 1.00 80.19 110 GLU A CA 1
ATOM 912 C C . GLU A 1 110 ? -4.718 3.075 7.846 1.00 80.19 110 GLU A C 1
ATOM 914 O O . GLU A 1 110 ? -3.668 2.557 7.477 1.00 80.19 110 GLU A O 1
ATOM 919 N N . LEU A 1 111 ? -5.369 3.959 7.086 1.00 84.38 111 LEU A N 1
ATOM 920 C CA . LEU A 1 111 ? -4.916 4.316 5.744 1.00 84.38 111 LEU A CA 1
ATOM 921 C C . LEU A 1 111 ? -3.573 5.052 5.764 1.00 84.38 111 LEU A C 1
ATOM 923 O O . LEU A 1 111 ? -2.724 4.794 4.911 1.00 84.38 111 LEU A O 1
ATOM 927 N N . LEU A 1 112 ? -3.365 5.930 6.746 1.00 86.12 112 LEU A N 1
ATOM 928 C CA . LEU A 1 112 ? -2.095 6.620 6.959 1.00 86.12 112 LEU A CA 1
ATOM 929 C C . LEU A 1 112 ? -0.978 5.646 7.363 1.00 86.12 112 LEU A C 1
ATOM 931 O O . LEU A 1 112 ? 0.106 5.739 6.799 1.00 86.12 112 LEU A O 1
ATOM 935 N N . ASP A 1 113 ? -1.240 4.674 8.248 1.00 84.44 113 ASP A N 1
ATOM 936 C CA . ASP A 1 113 ? -0.263 3.618 8.602 1.00 84.44 113 ASP A CA 1
ATOM 937 C C . ASP A 1 113 ? 0.127 2.785 7.374 1.00 84.44 113 ASP A C 1
ATOM 939 O O . ASP A 1 113 ? 1.307 2.534 7.118 1.00 84.44 113 ASP A O 1
ATOM 943 N N . LEU A 1 114 ? -0.857 2.398 6.558 1.00 88.75 114 LEU A N 1
ATOM 944 C CA . LEU A 1 114 ? -0.575 1.680 5.320 1.00 88.75 114 LEU A CA 1
ATOM 945 C C . LEU A 1 114 ? 0.222 2.545 4.330 1.00 88.75 114 LEU A C 1
ATOM 947 O O . LEU A 1 114 ? 1.182 2.059 3.743 1.00 88.75 114 LEU A O 1
ATOM 951 N N . SER A 1 115 ? -0.121 3.827 4.193 1.00 92.12 115 SER A N 1
ATOM 952 C CA . SER A 1 115 ? 0.589 4.769 3.314 1.00 92.12 115 SER A CA 1
ATOM 953 C C . SER A 1 115 ? 2.034 5.002 3.779 1.00 92.12 115 SER A C 1
ATOM 955 O O . SER A 1 115 ? 2.965 5.041 2.974 1.00 92.12 115 SER A O 1
ATOM 957 N N . GLU A 1 116 ? 2.261 5.088 5.091 1.00 90.88 116 GLU A N 1
ATOM 958 C CA . GLU A 1 116 ? 3.603 5.172 5.669 1.00 90.88 116 GLU A CA 1
ATOM 959 C C . GLU A 1 116 ? 4.421 3.915 5.368 1.00 90.88 116 GLU A C 1
ATOM 961 O O . GLU A 1 116 ? 5.596 4.005 4.992 1.00 90.88 116 GLU A O 1
ATOM 966 N N . ARG A 1 117 ? 3.802 2.739 5.510 1.00 90.62 117 ARG A N 1
ATOM 967 C CA . ARG A 1 117 ? 4.435 1.459 5.200 1.00 90.62 117 ARG A CA 1
ATOM 968 C C . ARG A 1 117 ? 4.828 1.371 3.727 1.00 90.62 117 ARG A C 1
ATOM 970 O O . ARG A 1 117 ? 5.945 0.944 3.443 1.00 90.62 117 ARG A O 1
ATOM 977 N N . GLU A 1 118 ? 3.970 1.812 2.815 1.00 93.88 118 GLU A N 1
ATOM 978 C CA . GLU A 1 118 ? 4.260 1.828 1.378 1.00 93.88 118 GLU A CA 1
ATOM 979 C C . GLU A 1 118 ? 5.426 2.759 1.029 1.00 93.88 118 GLU A C 1
ATOM 981 O O . GLU A 1 118 ? 6.372 2.360 0.337 1.00 93.88 118 GLU A O 1
ATOM 986 N N . ASN A 1 119 ? 5.444 3.955 1.621 1.00 94.81 119 ASN A N 1
ATOM 987 C CA . ASN A 1 119 ? 6.578 4.869 1.525 1.00 94.81 119 ASN A CA 1
ATOM 988 C C . ASN A 1 119 ? 7.873 4.212 2.056 1.00 94.81 119 ASN A C 1
ATOM 990 O O . ASN A 1 119 ? 8.889 4.200 1.357 1.00 94.81 119 ASN A O 1
ATOM 994 N N . ALA A 1 120 ? 7.844 3.589 3.240 1.00 91.44 120 ALA A N 1
ATOM 995 C CA . ALA A 1 120 ? 8.997 2.875 3.796 1.00 91.44 120 ALA A CA 1
ATOM 996 C C . ALA A 1 120 ? 9.481 1.733 2.883 1.00 91.44 120 ALA A C 1
ATOM 998 O O . ALA A 1 120 ? 10.679 1.607 2.629 1.00 91.44 120 ALA A O 1
ATOM 999 N N . ASN A 1 121 ? 8.558 0.938 2.340 1.00 92.00 121 ASN A N 1
ATOM 1000 C CA . ASN A 1 121 ? 8.863 -0.172 1.443 1.00 92.00 121 ASN A CA 1
ATOM 1001 C C . ASN A 1 121 ? 9.560 0.303 0.159 1.00 92.00 121 ASN A C 1
ATOM 1003 O O . ASN A 1 121 ? 10.522 -0.324 -0.282 1.00 92.00 121 ASN A O 1
ATOM 1007 N N . SER A 1 122 ? 9.122 1.421 -0.429 1.00 94.44 122 SER A N 1
ATOM 1008 C CA . SER A 1 122 ? 9.763 1.986 -1.628 1.00 94.44 122 SER A CA 1
ATOM 1009 C C . SER A 1 122 ? 11.223 2.401 -1.380 1.00 94.44 122 SER A C 1
ATOM 1011 O O . SER A 1 122 ? 12.109 2.112 -2.192 1.00 94.44 122 SER A O 1
ATOM 1013 N N . LEU A 1 123 ? 11.497 3.004 -0.217 1.00 92.06 123 LEU A N 1
ATOM 1014 C CA . LEU A 1 123 ? 12.837 3.404 0.213 1.00 92.06 123 LEU A CA 1
ATOM 1015 C C . LEU A 1 123 ? 13.724 2.181 0.492 1.00 92.06 123 LEU A C 1
ATOM 1017 O O . LEU A 1 123 ? 14.900 2.169 0.117 1.00 92.06 123 LEU A O 1
ATOM 1021 N N . ASP A 1 124 ? 13.165 1.143 1.117 1.00 89.12 124 ASP A N 1
ATOM 1022 C CA . ASP A 1 124 ? 13.869 -0.108 1.410 1.00 89.12 124 ASP A CA 1
ATOM 1023 C C . ASP A 1 124 ? 14.259 -0.846 0.122 1.00 89.12 124 ASP A C 1
ATOM 1025 O O . ASP A 1 124 ? 15.406 -1.281 -0.009 1.00 89.12 124 ASP A O 1
ATOM 1029 N N . VAL A 1 125 ? 13.360 -0.916 -0.870 1.00 90.94 125 VAL A N 1
ATOM 1030 C CA . VAL A 1 125 ? 13.675 -1.479 -2.196 1.00 90.94 125 VAL A CA 1
ATOM 1031 C C . VAL A 1 125 ? 14.796 -0.703 -2.869 1.00 90.94 125 VAL A C 1
ATOM 1033 O O . VAL A 1 125 ? 15.738 -1.311 -3.373 1.00 90.94 125 VAL A O 1
ATOM 1036 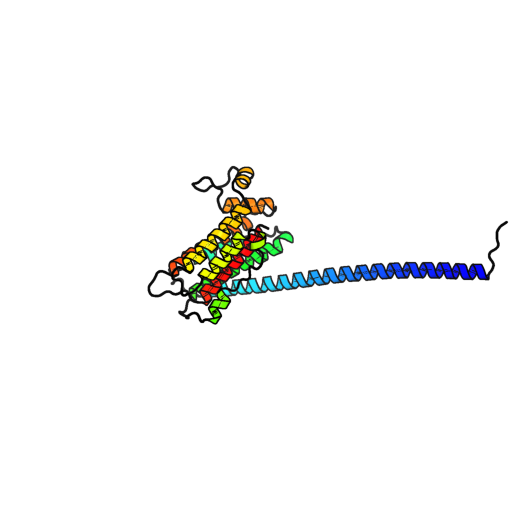N N . MET A 1 126 ? 14.740 0.630 -2.859 1.00 90.00 126 MET A N 1
ATOM 1037 C CA . MET A 1 126 ? 15.795 1.445 -3.459 1.00 90.00 126 MET A CA 1
ATOM 1038 C C . MET A 1 126 ? 17.154 1.178 -2.803 1.00 90.00 126 MET A C 1
ATOM 1040 O O . MET A 1 126 ? 18.158 1.008 -3.495 1.00 90.00 126 MET A O 1
ATOM 1044 N N . ASN A 1 127 ? 17.196 1.085 -1.472 1.00 87.12 127 ASN A N 1
ATOM 1045 C CA . ASN A 1 127 ? 18.421 0.734 -0.760 1.00 87.12 127 ASN A CA 1
ATOM 1046 C C . ASN A 1 127 ? 18.895 -0.685 -1.090 1.00 87.12 127 ASN A C 1
ATOM 1048 O O . ASN A 1 127 ? 20.093 -0.877 -1.284 1.00 87.12 127 ASN A O 1
ATOM 1052 N N . ALA A 1 128 ? 17.993 -1.665 -1.196 1.00 85.69 128 ALA A N 1
ATOM 1053 C CA . ALA A 1 128 ? 18.338 -3.030 -1.596 1.00 85.69 128 ALA A CA 1
ATOM 1054 C C . ALA A 1 128 ? 18.957 -3.071 -3.005 1.00 85.69 128 ALA A C 1
ATOM 1056 O O . ALA A 1 128 ? 20.027 -3.648 -3.183 1.00 85.69 128 ALA A O 1
ATOM 1057 N N . LEU A 1 129 ? 18.358 -2.369 -3.973 1.00 83.94 129 LEU A N 1
ATOM 1058 C CA . LEU A 1 129 ? 18.870 -2.261 -5.344 1.00 83.94 129 LEU A CA 1
ATOM 1059 C C . LEU A 1 129 ? 20.242 -1.575 -5.405 1.00 83.94 129 LEU A C 1
ATOM 1061 O O . LEU A 1 129 ? 21.124 -2.002 -6.147 1.00 83.94 129 LEU A O 1
ATOM 1065 N N . LEU A 1 130 ? 20.462 -0.533 -4.600 1.00 82.25 130 LEU A N 1
ATOM 1066 C CA . LEU A 1 130 ? 21.767 0.132 -4.501 1.00 82.25 130 LEU A CA 1
ATOM 1067 C C . LEU A 1 130 ? 22.819 -0.706 -3.758 1.00 82.25 130 LEU A C 1
ATOM 1069 O O . LEU A 1 130 ? 24.004 -0.389 -3.833 1.00 82.25 130 LEU A O 1
ATOM 1073 N N . ASN A 1 131 ? 22.393 -1.716 -2.999 1.00 78.50 131 ASN A N 1
ATOM 1074 C CA . ASN A 1 131 ? 23.242 -2.649 -2.261 1.00 78.50 131 ASN A CA 1
ATOM 1075 C C . ASN A 1 131 ? 23.484 -3.957 -3.012 1.00 78.50 131 ASN A C 1
ATOM 1077 O O . ASN A 1 131 ? 24.012 -4.887 -2.406 1.00 78.50 131 ASN A O 1
ATOM 1081 N N . GLU A 1 132 ? 23.107 -4.048 -4.291 1.00 72.25 132 GLU A N 1
ATOM 1082 C CA . GLU A 1 132 ? 23.321 -5.252 -5.087 1.00 72.25 132 GLU A CA 1
ATOM 1083 C C . GLU A 1 132 ? 24.792 -5.678 -5.060 1.00 72.25 132 GLU A C 1
ATOM 1085 O O . GLU A 1 132 ? 25.665 -5.094 -5.698 1.00 72.25 132 GLU A O 1
ATOM 1090 N N . GLN A 1 133 ? 25.045 -6.732 -4.293 1.00 57.47 133 GLN A N 1
ATOM 1091 C CA . GLN A 1 133 ? 26.272 -7.508 -4.287 1.00 57.47 133 GLN A CA 1
ATOM 1092 C C . GLN A 1 133 ? 25.893 -8.872 -4.860 1.00 57.47 133 GLN A C 1
ATOM 1094 O O . GLN A 1 133 ? 24.824 -9.392 -4.535 1.00 57.47 133 GLN A O 1
ATOM 1099 N N . GLY A 1 134 ? 26.722 -9.422 -5.750 1.00 53.56 134 GLY A N 1
ATOM 1100 C CA . GLY A 1 134 ? 26.454 -10.656 -6.499 1.00 53.56 134 GLY A CA 1
ATOM 1101 C C . GLY A 1 134 ? 26.401 -11.915 -5.627 1.00 53.56 134 GLY A C 1
ATOM 1102 O O . GLY A 1 134 ? 27.253 -12.788 -5.748 1.00 53.56 134 GLY A O 1
ATOM 1103 N N . ALA A 1 135 ? 25.415 -12.007 -4.738 1.00 52.00 135 ALA A N 1
ATOM 1104 C CA . ALA A 1 135 ? 25.129 -13.182 -3.934 1.00 52.00 135 ALA A CA 1
ATOM 1105 C C . ALA A 1 135 ? 24.217 -14.127 -4.727 1.00 52.00 135 ALA A C 1
ATOM 1107 O O . ALA A 1 135 ? 23.122 -13.746 -5.148 1.00 52.00 135 ALA A O 1
ATOM 1108 N N . GLN A 1 136 ? 24.677 -15.362 -4.928 1.00 54.91 136 GLN A N 1
ATOM 1109 C CA . GLN A 1 136 ? 23.876 -16.430 -5.521 1.00 54.91 136 GLN A CA 1
ATOM 1110 C C . GLN A 1 136 ? 22.777 -16.883 -4.550 1.00 54.91 136 GLN A C 1
ATOM 1112 O O . GLN A 1 136 ? 22.990 -16.971 -3.343 1.00 54.91 136 GLN A O 1
ATOM 1117 N N . LEU A 1 137 ? 21.600 -17.175 -5.103 1.00 58.66 137 LEU A N 1
ATOM 1118 C CA . LEU A 1 137 ? 20.426 -17.669 -4.382 1.00 58.66 137 LEU A CA 1
ATOM 1119 C C . LEU A 1 137 ? 20.637 -19.116 -3.904 1.00 58.66 137 LEU A C 1
ATOM 1121 O O . LEU A 1 137 ? 20.925 -19.988 -4.724 1.00 58.66 137 LEU A O 1
ATOM 1125 N N . ALA A 1 138 ? 20.453 -19.388 -2.608 1.00 59.22 138 ALA A N 1
ATOM 1126 C CA . ALA A 1 138 ? 20.433 -20.751 -2.068 1.00 59.22 138 ALA A CA 1
ATOM 1127 C C . ALA A 1 138 ? 19.035 -21.404 -2.199 1.00 59.22 138 ALA A C 1
ATOM 1129 O O . ALA A 1 138 ? 18.030 -20.732 -2.422 1.00 59.22 138 ALA A O 1
ATOM 1130 N N . GLY A 1 139 ? 18.944 -22.732 -2.050 1.00 57.84 139 GLY A N 1
ATOM 1131 C CA . GLY A 1 139 ? 17.681 -23.478 -2.206 1.00 57.84 139 GLY A CA 1
ATOM 1132 C C . GLY A 1 139 ? 16.581 -23.093 -1.203 1.00 57.84 139 GLY A C 1
ATOM 1133 O O . GLY A 1 139 ? 15.426 -22.928 -1.597 1.00 57.84 139 GLY A O 1
ATOM 1134 N N . ASP A 1 140 ? 16.937 -22.873 0.066 1.00 63.56 140 ASP A N 1
ATOM 1135 C CA . ASP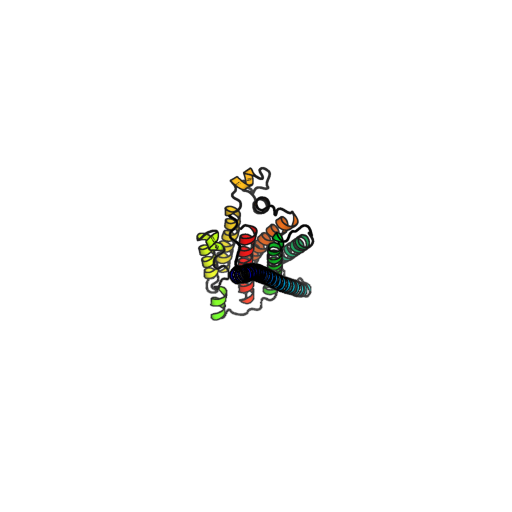 A 1 140 ? 15.991 -22.468 1.123 1.00 63.56 140 ASP A CA 1
ATOM 1136 C C . ASP A 1 140 ? 15.447 -21.044 0.915 1.00 63.56 140 ASP A C 1
ATOM 1138 O O . ASP A 1 140 ? 14.325 -20.719 1.314 1.00 63.56 140 ASP A O 1
ATOM 1142 N N . ASP A 1 141 ? 16.221 -20.197 0.239 1.00 69.44 141 ASP A N 1
ATOM 1143 C CA . ASP A 1 141 ? 15.852 -18.822 -0.083 1.00 69.44 141 ASP A CA 1
ATOM 1144 C C . ASP A 1 141 ? 14.750 -18.771 -1.152 1.00 69.44 141 ASP A C 1
ATOM 1146 O O . ASP A 1 141 ? 13.854 -17.927 -1.089 1.00 69.44 141 ASP A O 1
ATOM 1150 N N . LEU A 1 142 ? 14.727 -19.736 -2.077 1.00 68.25 142 LEU A N 1
ATOM 1151 C CA . LEU A 1 142 ? 13.681 -19.835 -3.096 1.00 68.25 142 LEU A CA 1
ATOM 1152 C C . LEU A 1 142 ? 12.315 -20.207 -2.506 1.00 68.25 142 LEU A C 1
ATOM 1154 O O . LEU A 1 142 ? 11.293 -19.672 -2.934 1.00 68.25 142 LEU A O 1
ATOM 1158 N N . ALA A 1 143 ? 12.279 -21.104 -1.517 1.00 73.06 143 ALA A N 1
ATOM 1159 C CA . ALA A 1 143 ? 11.035 -21.453 -0.831 1.00 73.06 143 ALA A CA 1
ATOM 1160 C C . ALA A 1 143 ? 10.449 -20.236 -0.097 1.00 73.06 143 ALA A C 1
ATOM 1162 O O . ALA A 1 143 ? 9.252 -19.973 -0.196 1.00 73.06 143 ALA A O 1
ATOM 1163 N N . ARG A 1 144 ? 11.304 -19.436 0.556 1.00 73.94 144 ARG A N 1
ATOM 1164 C CA . ARG A 1 144 ? 10.909 -18.169 1.197 1.00 73.94 144 ARG A CA 1
ATOM 1165 C C . ARG A 1 144 ? 10.444 -17.115 0.196 1.00 73.94 144 ARG A C 1
ATOM 1167 O O . ARG A 1 144 ? 9.541 -16.347 0.505 1.00 73.94 144 ARG A O 1
ATOM 1174 N N . LEU A 1 145 ? 11.034 -17.075 -1.000 1.00 76.81 145 LEU A N 1
ATOM 1175 C CA . LEU A 1 145 ? 10.601 -16.164 -2.060 1.00 76.81 145 LEU A CA 1
ATOM 1176 C C . LEU A 1 145 ? 9.196 -16.499 -2.571 1.00 76.81 145 LEU A C 1
ATOM 1178 O O . LEU A 1 145 ? 8.480 -15.605 -3.000 1.00 76.81 145 LEU A O 1
ATOM 1182 N N . LYS A 1 146 ? 8.798 -17.773 -2.526 1.00 79.38 146 LYS A N 1
ATOM 1183 C CA . LYS A 1 146 ? 7.471 -18.231 -2.963 1.00 79.38 146 LYS A CA 1
ATOM 1184 C C . LYS A 1 146 ? 6.411 -18.162 -1.862 1.00 79.38 146 LYS A C 1
ATOM 1186 O O . LYS A 1 146 ? 5.228 -18.278 -2.171 1.00 79.38 146 LYS A O 1
ATOM 1191 N N . ASP A 1 147 ? 6.812 -17.974 -0.608 1.00 81.94 147 ASP A N 1
ATOM 1192 C CA . ASP A 1 147 ? 5.884 -17.762 0.502 1.00 81.94 147 ASP A CA 1
ATOM 1193 C C . ASP A 1 147 ? 5.176 -16.413 0.355 1.00 81.94 147 ASP A C 1
ATOM 1195 O O . ASP A 1 147 ? 5.806 -15.430 -0.030 1.00 81.94 147 ASP A O 1
ATOM 1199 N N . THR A 1 148 ? 3.883 -16.339 0.660 1.00 81.56 148 THR A N 1
ATOM 1200 C CA . THR A 1 148 ? 3.101 -15.112 0.480 1.00 81.56 148 THR A CA 1
ATOM 1201 C C . THR A 1 148 ? 2.314 -14.745 1.714 1.00 81.56 148 THR A C 1
ATOM 1203 O O . THR A 1 148 ? 1.770 -15.593 2.414 1.00 81.56 148 THR A O 1
ATOM 1206 N N . ARG A 1 149 ? 2.239 -13.437 1.961 1.00 77.19 149 ARG A N 1
ATOM 1207 C CA . ARG A 1 149 ? 1.420 -12.871 3.037 1.00 77.19 149 ARG A CA 1
ATOM 1208 C C . ARG A 1 149 ? -0.000 -12.560 2.583 1.00 77.19 149 ARG A C 1
ATOM 1210 O O . ARG A 1 149 ? -0.842 -12.293 3.430 1.00 77.19 149 ARG A O 1
ATOM 1217 N N . ILE A 1 150 ? -0.253 -12.593 1.273 1.00 77.44 150 ILE A N 1
ATOM 1218 C CA . ILE A 1 150 ? -1.580 -12.390 0.703 1.00 77.44 150 ILE A CA 1
ATOM 1219 C C . ILE A 1 150 ? -2.319 -13.726 0.776 1.00 77.44 150 ILE A C 1
ATOM 1221 O O . ILE A 1 150 ? -2.281 -14.532 -0.151 1.00 77.44 150 ILE A O 1
ATOM 1225 N N . THR A 1 151 ? -2.943 -14.004 1.916 1.00 60.97 151 THR A N 1
ATOM 1226 C CA . THR A 1 151 ? -3.659 -15.262 2.166 1.00 60.97 151 THR A CA 1
ATOM 1227 C C . THR A 1 151 ? -5.140 -14.984 2.388 1.00 60.97 151 THR A C 1
ATOM 1229 O O . THR A 1 151 ? -5.684 -15.278 3.451 1.00 60.97 151 THR A O 1
ATOM 1232 N N . GLY A 1 152 ? -5.798 -14.393 1.387 1.00 64.69 152 GLY A N 1
ATOM 1233 C CA . GLY A 1 152 ? -7.255 -14.216 1.369 1.00 64.69 152 GLY A CA 1
ATOM 1234 C C . GLY A 1 152 ? -7.754 -12.853 0.886 1.00 64.69 152 GLY A C 1
ATOM 1235 O O . GLY A 1 152 ? -8.901 -12.763 0.445 1.00 64.69 152 GLY A O 1
ATOM 1236 N N . GLU A 1 153 ? -6.914 -11.814 0.892 1.00 70.44 153 GLU A N 1
ATOM 1237 C CA . GLU A 1 153 ? -7.286 -10.477 0.406 1.00 70.44 153 GLU A CA 1
ATOM 1238 C C . GLU A 1 153 ? -7.698 -10.522 -1.071 1.00 70.44 153 GLU A C 1
ATOM 1240 O O . GLU A 1 153 ? -8.770 -10.044 -1.438 1.00 70.44 153 GLU A O 1
ATOM 1245 N N . LEU A 1 154 ? -6.890 -11.186 -1.907 1.00 72.75 154 LEU A N 1
ATOM 1246 C CA . LEU A 1 154 ? -7.180 -11.332 -3.333 1.00 72.75 154 LEU A CA 1
ATOM 1247 C C . LEU A 1 154 ? -8.358 -12.264 -3.602 1.00 72.75 154 LEU A C 1
ATOM 1249 O O . LEU A 1 154 ? -9.181 -11.944 -4.450 1.00 72.75 154 LEU A O 1
ATOM 1253 N N . VAL A 1 155 ? -8.492 -13.371 -2.863 1.00 73.69 155 VAL A N 1
ATOM 1254 C CA . VAL A 1 155 ? -9.611 -14.321 -3.032 1.00 73.69 155 VAL A CA 1
ATOM 1255 C C . VAL A 1 155 ? -10.960 -13.635 -2.821 1.00 73.69 155 VAL A C 1
ATOM 1257 O O . VAL A 1 155 ? -11.913 -13.924 -3.542 1.00 73.69 155 VAL A O 1
ATOM 1260 N N . THR A 1 156 ? -11.028 -12.702 -1.869 1.00 73.88 156 THR A N 1
ATOM 1261 C CA . THR A 1 156 ? -12.249 -11.936 -1.578 1.00 73.88 156 THR A CA 1
ATOM 1262 C C . THR A 1 156 ? -12.648 -11.036 -2.752 1.00 73.88 156 THR A C 1
ATOM 1264 O O . THR A 1 156 ? -13.835 -10.846 -3.008 1.00 73.88 156 THR A O 1
ATOM 1267 N N . LEU A 1 157 ? -11.670 -10.517 -3.499 1.00 74.19 157 LEU A N 1
ATOM 1268 C CA . LEU A 1 157 ? -11.895 -9.638 -4.647 1.00 74.19 157 LEU A CA 1
ATOM 1269 C C . LEU A 1 157 ? -12.081 -10.408 -5.971 1.00 74.19 157 LEU A C 1
ATOM 1271 O O . LEU A 1 157 ? -12.880 -10.032 -6.838 1.00 74.19 157 LEU A O 1
ATOM 1275 N N . SER A 1 158 ? -11.301 -11.469 -6.174 1.00 80.56 158 SER A N 1
ATOM 1276 C CA . SER A 1 158 ? -11.321 -12.325 -7.360 1.00 80.56 158 SER A CA 1
ATOM 1277 C C . SER A 1 158 ? -10.495 -13.600 -7.130 1.00 80.56 158 SER A C 1
ATOM 1279 O O . SER A 1 158 ? -9.281 -13.511 -6.934 1.00 80.56 158 SER A O 1
ATOM 1281 N N . PRO A 1 159 ? -11.079 -14.800 -7.277 1.00 83.62 159 PRO A N 1
ATOM 1282 C CA . PRO A 1 159 ? -10.295 -16.034 -7.350 1.00 83.62 159 PRO A CA 1
ATOM 1283 C C . PRO A 1 159 ? -9.250 -16.018 -8.482 1.00 83.62 159 PRO A C 1
ATOM 1285 O O . PRO A 1 159 ? -8.185 -16.617 -8.346 1.00 83.62 159 PRO A O 1
ATOM 1288 N N . ASP A 1 160 ? -9.527 -15.301 -9.578 1.00 85.44 160 ASP A N 1
ATOM 1289 C CA . ASP A 1 160 ? -8.582 -15.141 -10.690 1.00 85.44 160 ASP A CA 1
ATOM 1290 C C . ASP A 1 160 ? -7.340 -14.335 -10.278 1.00 85.44 160 ASP A C 1
ATOM 1292 O O . ASP A 1 160 ? -6.218 -14.713 -10.610 1.00 85.44 160 ASP A O 1
ATOM 1296 N N . LEU A 1 161 ? -7.509 -13.285 -9.465 1.00 85.69 161 LEU A N 1
ATOM 1297 C CA . LEU A 1 161 ? -6.386 -12.490 -8.955 1.00 85.69 161 LEU A CA 1
ATOM 1298 C C . LEU A 1 161 ? -5.466 -13.314 -8.046 1.00 85.69 161 LEU A C 1
ATOM 1300 O O . LEU A 1 161 ? -4.246 -13.190 -8.146 1.00 85.69 161 LEU A O 1
ATOM 1304 N N . ASP A 1 162 ? -6.030 -14.181 -7.197 1.00 85.38 162 ASP A N 1
ATOM 1305 C CA . ASP A 1 162 ? -5.243 -15.110 -6.370 1.00 85.38 162 ASP A CA 1
ATOM 1306 C C . ASP A 1 162 ? -4.430 -16.080 -7.243 1.00 85.38 162 ASP A C 1
ATOM 1308 O O . ASP A 1 162 ? -3.233 -16.275 -7.022 1.00 85.38 162 ASP A O 1
ATOM 1312 N N . SER A 1 163 ? -5.051 -16.630 -8.293 1.00 86.25 163 SER A N 1
ATOM 1313 C CA . SER A 1 163 ? -4.376 -17.494 -9.268 1.00 86.25 163 SER A CA 1
ATOM 1314 C C . SER A 1 163 ? -3.228 -16.769 -9.982 1.00 86.25 163 SER A C 1
ATOM 1316 O O . SER A 1 163 ? -2.107 -17.286 -10.039 1.00 86.25 163 SER A O 1
ATOM 1318 N N . ARG A 1 164 ? -3.460 -15.536 -10.458 1.00 88.88 164 ARG A N 1
ATOM 1319 C CA . ARG A 1 164 ? -2.424 -14.707 -11.099 1.00 88.88 164 ARG A CA 1
ATOM 1320 C C . ARG A 1 164 ? -1.270 -14.407 -10.156 1.00 88.88 164 ARG A C 1
ATOM 1322 O O . ARG A 1 164 ? -0.114 -14.473 -10.572 1.00 88.88 164 ARG A O 1
ATOM 1329 N N . TRP A 1 165 ? -1.557 -14.133 -8.886 1.00 90.44 165 TRP A N 1
ATOM 1330 C CA . TRP A 1 165 ? -0.519 -13.870 -7.895 1.00 90.44 165 TRP A CA 1
ATOM 1331 C C . TRP A 1 165 ? 0.344 -15.107 -7.623 1.00 90.44 165 TRP A C 1
ATOM 1333 O O . TRP A 1 165 ? 1.575 -15.032 -7.657 1.00 90.44 165 TRP A O 1
ATOM 1343 N N . ARG A 1 166 ? -0.276 -16.282 -7.457 1.00 87.75 166 ARG A N 1
ATOM 1344 C CA . ARG A 1 166 ? 0.458 -17.555 -7.343 1.00 87.75 166 ARG A CA 1
ATOM 1345 C C . ARG A 1 166 ? 1.305 -17.838 -8.582 1.00 87.75 166 ARG A C 1
ATOM 1347 O O . ARG A 1 166 ? 2.440 -18.293 -8.447 1.00 87.75 166 ARG A O 1
ATOM 1354 N N . GLY A 1 167 ? 0.782 -17.541 -9.773 1.00 86.94 167 GLY A N 1
ATOM 1355 C CA . GLY A 1 167 ? 1.523 -17.628 -11.032 1.00 86.94 167 GLY A CA 1
ATOM 1356 C C . GLY A 1 167 ? 2.743 -16.702 -11.060 1.00 86.94 167 GLY A C 1
ATOM 1357 O O . GLY A 1 167 ? 3.836 -17.139 -11.420 1.00 86.94 167 GLY A O 1
ATOM 1358 N N . ALA A 1 168 ? 2.590 -15.457 -10.596 1.00 89.12 168 ALA A N 1
ATOM 1359 C CA . ALA A 1 168 ? 3.681 -14.492 -10.477 1.00 89.12 168 ALA A CA 1
ATOM 1360 C C . ALA A 1 168 ? 4.796 -15.010 -9.551 1.00 89.12 168 ALA A C 1
ATOM 1362 O O . ALA A 1 168 ? 5.971 -14.988 -9.919 1.00 89.12 168 ALA A O 1
ATOM 1363 N N . LEU A 1 169 ? 4.435 -15.536 -8.377 1.00 87.81 169 LEU A N 1
ATOM 1364 C CA . LEU A 1 169 ? 5.390 -16.109 -7.423 1.00 87.81 169 LEU A CA 1
ATOM 1365 C C . LEU A 1 169 ? 6.074 -17.366 -7.951 1.00 87.81 169 LEU A C 1
ATOM 1367 O O . LEU A 1 169 ? 7.274 -17.555 -7.750 1.00 87.81 169 LEU A O 1
ATOM 1371 N N . PHE A 1 170 ? 5.332 -18.223 -8.651 1.00 84.06 170 PHE A N 1
ATOM 1372 C CA . PHE A 1 170 ? 5.910 -19.390 -9.302 1.00 84.06 170 PHE A CA 1
ATOM 1373 C C . PHE A 1 170 ? 6.944 -18.985 -10.360 1.00 84.06 170 PHE A C 1
ATOM 1375 O O . PHE A 1 170 ? 7.990 -19.628 -10.463 1.00 84.06 170 PHE A O 1
ATOM 1382 N N . ALA A 1 171 ? 6.677 -17.902 -11.097 1.00 83.94 171 ALA A N 1
ATOM 1383 C CA . ALA A 1 171 ? 7.561 -17.397 -12.135 1.00 83.94 171 ALA A CA 1
ATOM 1384 C C . ALA A 1 171 ? 8.893 -16.850 -11.603 1.00 83.94 171 ALA A C 1
ATOM 1386 O O . ALA A 1 171 ? 9.863 -16.909 -12.353 1.00 83.94 171 ALA A O 1
ATOM 1387 N N . LEU A 1 172 ? 8.976 -16.406 -10.338 1.00 80.06 172 LEU A N 1
ATOM 1388 C CA . LEU A 1 172 ? 10.204 -15.945 -9.657 1.00 80.06 172 LEU A CA 1
ATOM 1389 C C . LEU A 1 172 ? 11.231 -17.072 -9.382 1.00 80.06 172 LEU A C 1
ATOM 1391 O O . LEU A 1 172 ? 11.953 -17.057 -8.385 1.00 80.06 172 LEU A O 1
ATOM 1395 N N . ASP A 1 173 ? 11.310 -18.071 -10.258 1.00 74.75 173 ASP A N 1
ATOM 1396 C CA . ASP A 1 173 ? 12.330 -19.112 -10.225 1.00 74.75 173 ASP A CA 1
ATOM 1397 C C . ASP A 1 173 ? 13.609 -18.621 -10.929 1.00 74.75 173 ASP A C 1
ATOM 1399 O O . ASP A 1 173 ? 13.545 -18.266 -12.104 1.00 74.75 173 ASP A O 1
ATOM 1403 N N . PRO A 1 174 ? 14.787 -18.640 -10.280 1.00 68.19 174 PRO A N 1
ATOM 1404 C CA . PRO A 1 174 ? 16.042 -18.183 -10.886 1.00 68.19 174 PRO A CA 1
ATOM 1405 C C . PRO A 1 174 ? 16.466 -18.980 -12.125 1.00 68.19 174 PRO A C 1
ATOM 1407 O O . PRO A 1 174 ? 17.303 -18.522 -12.897 1.00 68.19 174 PRO A O 1
ATOM 1410 N N . ARG A 1 175 ? 15.906 -20.182 -12.321 1.00 70.25 175 ARG A N 1
ATOM 1411 C CA . ARG A 1 175 ? 16.133 -21.013 -13.513 1.00 70.25 175 ARG A CA 1
ATOM 1412 C C . ARG A 1 175 ? 15.278 -20.582 -14.703 1.00 70.25 175 ARG A C 1
ATOM 1414 O O . ARG A 1 175 ? 15.507 -21.061 -15.809 1.00 70.25 175 ARG A O 1
ATOM 1421 N N . ASN A 1 176 ? 14.281 -19.728 -14.480 1.00 73.44 176 ASN A N 1
ATOM 1422 C CA . ASN A 1 176 ? 13.441 -19.181 -15.528 1.00 73.44 176 ASN A CA 1
ATOM 1423 C C . ASN A 1 176 ? 14.070 -17.876 -16.057 1.00 73.44 176 ASN A C 1
ATOM 1425 O O . ASN A 1 176 ? 14.054 -16.868 -15.348 1.00 73.44 176 ASN A O 1
ATOM 1429 N N . PRO A 1 177 ? 14.597 -17.854 -17.294 1.00 72.50 177 PRO A N 1
ATOM 1430 C CA . PRO A 1 177 ? 15.205 -16.650 -17.861 1.00 72.50 177 PRO A CA 1
ATOM 1431 C C . PRO A 1 177 ? 14.197 -15.502 -18.046 1.00 72.50 177 PRO A C 1
ATOM 1433 O O . PRO A 1 177 ? 14.592 -14.340 -18.054 1.00 72.50 177 PRO A O 1
ATOM 1436 N N . ASP A 1 178 ? 12.897 -15.809 -18.135 1.00 75.81 178 ASP A N 1
ATOM 1437 C CA . ASP A 1 178 ? 11.804 -14.838 -18.247 1.00 75.81 178 ASP A CA 1
ATOM 1438 C C . ASP A 1 178 ? 11.093 -14.568 -16.903 1.00 75.81 178 ASP A C 1
ATOM 1440 O O . ASP A 1 178 ? 10.029 -13.940 -16.875 1.00 75.81 178 ASP A O 1
ATOM 1444 N N . ALA A 1 179 ? 11.669 -15.007 -15.774 1.00 80.44 179 ALA A N 1
ATOM 1445 C CA . ALA A 1 179 ? 11.086 -14.870 -14.435 1.00 80.44 179 ALA A CA 1
ATOM 1446 C C . ALA A 1 179 ? 10.599 -13.449 -14.139 1.00 80.44 179 ALA A C 1
ATOM 1448 O O . ALA A 1 179 ? 9.440 -13.237 -13.772 1.00 80.44 179 ALA A O 1
ATOM 1449 N N . SER A 1 180 ? 11.472 -12.461 -14.354 1.00 80.81 180 SER A N 1
ATOM 1450 C CA . SER A 1 180 ? 11.166 -11.061 -14.066 1.00 80.81 180 SER A CA 1
ATOM 1451 C C . SER A 1 180 ? 10.054 -10.514 -14.949 1.00 80.81 180 SER A C 1
ATOM 1453 O O . SER A 1 180 ? 9.157 -9.829 -14.456 1.00 80.81 180 SER A O 1
ATOM 1455 N N . ARG A 1 181 ? 10.055 -10.874 -16.238 1.00 84.19 181 ARG A N 1
ATOM 1456 C CA . ARG A 1 181 ? 9.027 -10.446 -17.191 1.00 84.19 181 ARG A CA 1
ATOM 1457 C C . ARG A 1 181 ? 7.661 -10.999 -16.803 1.00 84.19 181 ARG A C 1
ATOM 1459 O O . ARG A 1 181 ? 6.688 -10.242 -16.770 1.00 84.19 181 ARG A O 1
ATOM 1466 N N . HIS A 1 182 ? 7.583 -12.289 -16.488 1.00 86.81 182 HIS A N 1
ATOM 1467 C CA . HIS A 1 182 ? 6.337 -12.933 -16.081 1.00 86.81 182 HIS A CA 1
ATOM 1468 C C . HIS A 1 182 ? 5.820 -12.406 -14.742 1.00 86.81 182 HIS A C 1
ATOM 1470 O O . HIS A 1 182 ? 4.631 -12.094 -14.637 1.00 86.81 182 HIS A O 1
ATOM 1476 N N . PHE A 1 183 ? 6.703 -12.224 -13.755 1.00 88.75 183 PHE A N 1
ATOM 1477 C CA . PHE A 1 183 ? 6.344 -11.624 -12.472 1.00 88.75 183 PHE A CA 1
ATOM 1478 C C . PHE A 1 183 ? 5.794 -10.201 -12.644 1.00 88.75 183 PHE A C 1
ATOM 1480 O O . PHE A 1 183 ? 4.703 -9.903 -12.158 1.00 88.75 183 PHE A O 1
ATOM 1487 N N . CYS A 1 184 ? 6.494 -9.337 -13.388 1.00 88.38 184 CYS A N 1
ATOM 1488 C CA . CYS A 1 184 ? 6.062 -7.961 -13.649 1.00 88.38 184 CYS A CA 1
ATOM 1489 C C . CYS A 1 184 ? 4.735 -7.882 -14.403 1.00 88.38 184 CYS A C 1
ATOM 1491 O O . CYS A 1 184 ? 3.914 -7.014 -14.114 1.00 88.38 184 CYS A O 1
ATOM 1493 N N . THR A 1 185 ? 4.544 -8.741 -15.407 1.00 90.00 185 THR A N 1
ATOM 1494 C CA . THR A 1 185 ? 3.327 -8.743 -16.232 1.00 90.00 185 THR A CA 1
ATOM 1495 C C . THR A 1 185 ? 2.125 -9.140 -15.387 1.00 90.00 185 THR A C 1
ATOM 1497 O O . THR A 1 185 ? 1.189 -8.356 -15.266 1.00 90.00 185 THR A O 1
ATOM 1500 N N . SER A 1 186 ? 2.223 -10.275 -14.691 1.00 90.81 186 SER A N 1
ATOM 1501 C CA . SER A 1 186 ? 1.161 -10.778 -13.812 1.00 90.81 186 SER A CA 1
ATOM 1502 C C . SER A 1 186 ? 0.843 -9.788 -12.687 1.00 90.81 186 SER A C 1
ATOM 1504 O O . SER A 1 186 ? -0.318 -9.514 -12.400 1.00 90.81 186 SER A O 1
ATOM 1506 N N . SER A 1 187 ? 1.873 -9.188 -12.080 1.00 91.88 187 SER A N 1
ATOM 1507 C CA . SER A 1 187 ? 1.685 -8.186 -11.027 1.00 91.88 187 SER A CA 1
ATOM 1508 C C . SER A 1 187 ? 0.970 -6.943 -11.559 1.00 91.88 187 SER A C 1
ATOM 1510 O O . SER A 1 187 ? -0.005 -6.500 -10.963 1.00 91.88 187 SER A O 1
ATOM 1512 N N . ARG A 1 188 ? 1.385 -6.395 -12.712 1.00 91.31 188 ARG A N 1
ATOM 1513 C CA . ARG A 1 188 ? 0.722 -5.230 -13.330 1.00 91.31 188 ARG A CA 1
ATOM 1514 C C . ARG A 1 188 ? -0.748 -5.500 -13.652 1.00 91.31 188 ARG A C 1
ATOM 1516 O O . ARG A 1 188 ? -1.584 -4.617 -13.460 1.00 91.31 188 ARG A O 1
ATOM 1523 N N . GLU A 1 189 ? -1.056 -6.695 -14.142 1.00 91.06 189 GLU A N 1
ATOM 1524 C CA . GLU A 1 189 ? -2.433 -7.109 -14.409 1.00 91.06 189 GLU A CA 1
ATOM 1525 C C . GLU A 1 189 ? -3.273 -7.127 -13.128 1.00 91.06 189 GLU A C 1
ATOM 1527 O O . GLU A 1 189 ? -4.396 -6.633 -13.148 1.00 91.06 189 GLU A O 1
ATOM 1532 N N . ILE A 1 190 ? -2.713 -7.590 -12.004 1.00 91.50 190 ILE A N 1
ATOM 1533 C CA . ILE A 1 190 ? -3.389 -7.549 -10.698 1.00 91.50 190 ILE A CA 1
ATOM 1534 C C . ILE A 1 190 ? -3.726 -6.106 -10.296 1.00 91.50 190 ILE A C 1
ATOM 1536 O O . ILE A 1 190 ? -4.879 -5.823 -9.982 1.00 91.50 190 ILE A O 1
ATOM 1540 N N . PHE A 1 191 ? -2.765 -5.175 -10.358 1.00 91.25 191 PHE A N 1
ATOM 1541 C CA . PHE A 1 191 ? -3.012 -3.753 -10.051 1.00 91.25 191 PHE A CA 1
ATOM 1542 C C . PHE A 1 191 ? -4.113 -3.149 -10.931 1.00 91.25 191 PHE A C 1
ATOM 1544 O O . PHE A 1 191 ? -4.970 -2.407 -10.449 1.00 91.25 191 PHE A O 1
ATOM 1551 N N . THR A 1 192 ? -4.091 -3.480 -12.222 1.00 90.81 192 THR A N 1
ATOM 1552 C CA . THR A 1 192 ? -5.072 -2.984 -13.193 1.00 90.81 192 THR A CA 1
ATOM 1553 C C . THR A 1 192 ? -6.465 -3.520 -12.878 1.00 90.81 192 THR A C 1
ATOM 1555 O O . THR A 1 192 ? -7.409 -2.744 -12.774 1.00 90.81 192 THR A O 1
ATOM 1558 N N . GLU A 1 193 ? -6.596 -4.825 -12.653 1.00 90.25 193 GLU A N 1
ATOM 1559 C CA . GLU A 1 193 ? -7.888 -5.459 -12.395 1.00 90.25 193 GLU A CA 1
ATOM 1560 C C . GLU A 1 193 ? -8.474 -5.070 -11.028 1.00 90.25 193 GLU A C 1
ATOM 1562 O O . GLU A 1 193 ? -9.687 -4.891 -10.932 1.00 90.25 193 GLU A O 1
ATOM 1567 N N . ILE A 1 194 ? -7.649 -4.848 -9.992 1.00 90.50 194 ILE A N 1
ATOM 1568 C CA . ILE A 1 194 ? -8.116 -4.282 -8.710 1.00 90.50 194 ILE A CA 1
ATOM 1569 C C . ILE A 1 194 ? -8.834 -2.944 -8.950 1.00 90.50 194 ILE A C 1
ATOM 1571 O O . ILE A 1 194 ? -9.951 -2.735 -8.472 1.00 90.50 194 ILE A O 1
ATOM 1575 N N . LEU A 1 195 ? -8.209 -2.052 -9.723 1.00 90.94 195 LEU A N 1
ATOM 1576 C CA . LEU A 1 195 ? -8.760 -0.734 -10.036 1.00 90.94 195 LEU A CA 1
ATOM 1577 C C . LEU A 1 195 ? -9.992 -0.814 -10.940 1.00 90.94 195 LEU A C 1
ATOM 1579 O O . LEU A 1 195 ? -10.977 -0.130 -10.680 1.00 90.94 195 LEU A O 1
ATOM 1583 N N . GLU A 1 196 ? -9.957 -1.629 -11.993 1.00 90.94 196 GLU A N 1
ATOM 1584 C CA . GLU A 1 196 ? -11.074 -1.765 -12.935 1.00 90.94 196 GLU A CA 1
ATOM 1585 C C . GLU A 1 196 ? -12.311 -2.380 -12.279 1.00 90.94 196 GLU A C 1
ATOM 1587 O O . GLU A 1 196 ? -13.424 -1.930 -12.545 1.00 90.94 196 GLU A O 1
ATOM 1592 N N . LYS A 1 197 ? -12.134 -3.354 -11.376 1.00 90.44 197 LYS A N 1
ATOM 1593 C CA . LYS A 1 197 ? -13.249 -3.917 -10.609 1.00 90.44 197 LYS A CA 1
ATOM 1594 C C . LYS A 1 197 ? -13.857 -2.908 -9.645 1.00 90.44 197 LYS A C 1
ATOM 1596 O O . LYS A 1 197 ? -15.075 -2.895 -9.486 1.00 90.44 197 LYS A O 1
ATOM 1601 N N . ARG A 1 198 ? -13.035 -2.084 -8.982 1.00 90.19 198 ARG A N 1
ATOM 1602 C CA . ARG A 1 198 ? -13.557 -1.093 -8.030 1.00 90.19 198 ARG A CA 1
ATOM 1603 C C . ARG A 1 198 ? -14.180 0.115 -8.715 1.00 90.19 198 ARG A C 1
ATOM 1605 O O . ARG A 1 198 ? -15.158 0.663 -8.210 1.00 90.19 198 ARG A O 1
ATOM 1612 N N . ALA A 1 199 ? -13.600 0.528 -9.830 1.00 93.69 199 ALA A N 1
ATOM 1613 C CA . ALA A 1 199 ? -13.974 1.719 -10.568 1.00 93.69 199 ALA A CA 1
ATOM 1614 C C . ALA A 1 199 ? -14.213 1.365 -12.045 1.00 93.69 199 ALA A C 1
ATOM 1616 O O . ALA A 1 199 ? -13.361 1.693 -12.878 1.00 93.69 199 ALA A O 1
ATOM 1617 N N . PRO A 1 200 ? -15.330 0.683 -12.379 1.00 95.31 200 PRO A N 1
ATOM 1618 C CA . PRO A 1 200 ? -15.692 0.356 -13.757 1.00 95.31 200 PRO A CA 1
ATOM 1619 C C . PRO A 1 200 ? -15.800 1.599 -14.645 1.00 95.31 200 PRO A C 1
ATOM 1621 O O . PRO A 1 200 ? -16.145 2.682 -14.177 1.00 95.31 200 PRO A O 1
ATOM 1624 N N . ASP A 1 201 ? -15.491 1.453 -15.935 1.00 95.88 201 ASP A N 1
ATOM 1625 C CA . ASP A 1 201 ? -15.420 2.579 -16.876 1.00 95.88 201 ASP A CA 1
ATOM 1626 C C . ASP A 1 201 ? -16.724 3.382 -16.929 1.00 95.88 201 ASP A C 1
ATOM 1628 O O . ASP A 1 201 ? -16.699 4.607 -16.867 1.00 95.88 201 ASP A O 1
ATOM 1632 N N . ASP A 1 202 ? -17.857 2.692 -17.023 1.00 96.19 202 ASP A N 1
ATOM 1633 C CA . ASP A 1 202 ? -19.196 3.274 -17.068 1.00 96.19 202 ASP A CA 1
ATOM 1634 C C . ASP A 1 202 ? -19.527 4.048 -15.788 1.00 96.19 202 ASP A C 1
ATOM 1636 O O . ASP A 1 202 ? -19.954 5.199 -15.867 1.00 96.19 202 ASP A O 1
ATOM 1640 N N . ALA A 1 203 ? -19.251 3.462 -14.621 1.00 96.50 203 ALA A N 1
ATOM 1641 C CA . ALA A 1 203 ? -19.481 4.102 -13.330 1.00 96.50 203 ALA A CA 1
ATOM 1642 C C . ALA A 1 203 ? -18.628 5.371 -13.161 1.00 96.50 203 ALA A C 1
ATOM 1644 O O . ALA A 1 203 ? -19.137 6.424 -12.770 1.00 96.50 203 ALA A O 1
ATOM 1645 N N . VAL A 1 204 ? -17.341 5.305 -13.521 1.00 96.94 204 VAL A N 1
ATOM 1646 C CA . VAL A 1 204 ? -16.436 6.462 -13.453 1.00 96.94 204 VAL A CA 1
ATOM 1647 C C . VAL A 1 204 ? -16.895 7.566 -14.398 1.00 96.94 204 VAL A C 1
ATOM 1649 O O . VAL A 1 204 ? -16.940 8.723 -13.995 1.00 96.94 204 VAL A O 1
ATOM 1652 N N . LEU A 1 205 ? -17.260 7.227 -15.637 1.00 96.56 205 LEU A N 1
ATOM 1653 C CA . LEU A 1 205 ? -17.711 8.201 -16.634 1.00 96.56 205 LEU A CA 1
ATOM 1654 C C . LEU A 1 205 ? -19.081 8.799 -16.300 1.00 96.56 205 LEU A C 1
ATOM 1656 O O . LEU A 1 205 ? -19.362 9.924 -16.705 1.00 96.56 205 LEU A O 1
ATOM 1660 N N . GLN A 1 206 ? -19.930 8.077 -15.570 1.00 96.12 206 GLN A N 1
ATOM 1661 C CA . GLN A 1 206 ? -21.208 8.601 -15.102 1.00 96.12 206 GLN A CA 1
ATOM 1662 C C . GLN A 1 206 ? -21.019 9.615 -13.967 1.00 96.12 206 GLN A C 1
ATOM 1664 O O . GLN A 1 206 ? -21.654 10.669 -13.984 1.00 96.12 206 GLN A O 1
ATOM 1669 N N . THR A 1 207 ? -20.147 9.318 -13.000 1.00 96.19 207 THR A N 1
ATOM 1670 C CA . THR A 1 207 ? -19.897 10.202 -11.848 1.00 96.19 207 THR A CA 1
ATOM 1671 C C . THR A 1 207 ? -18.962 11.362 -12.197 1.00 96.19 207 THR A C 1
ATOM 1673 O O . THR A 1 207 ? -19.170 12.482 -11.734 1.00 96.19 207 THR A O 1
ATOM 1676 N N . PHE A 1 208 ? -17.969 11.128 -13.058 1.00 94.62 208 PHE A N 1
ATOM 1677 C CA . PHE A 1 208 ? -16.999 12.122 -13.524 1.00 94.62 208 PHE A CA 1
ATOM 1678 C C . PHE A 1 208 ? -16.939 12.161 -15.065 1.00 94.62 208 PHE A C 1
ATOM 1680 O O . PHE A 1 208 ? -15.962 11.696 -15.660 1.00 94.62 208 PHE A O 1
ATOM 1687 N N . PRO A 1 209 ? -17.944 12.746 -15.748 1.00 92.94 209 PRO A N 1
ATOM 1688 C CA . PRO A 1 209 ? -18.004 12.771 -17.218 1.00 92.94 209 PRO A CA 1
ATOM 1689 C C . PRO A 1 209 ? -16.791 13.431 -17.889 1.00 92.94 209 PRO A C 1
ATOM 1691 O O . PRO A 1 209 ? -16.336 12.988 -18.955 1.00 92.94 209 PRO A O 1
ATOM 1694 N N . ASP A 1 210 ? -16.244 14.447 -17.218 1.00 94.25 210 ASP A N 1
ATOM 1695 C CA . ASP A 1 210 ? -15.112 15.265 -17.660 1.00 94.25 210 ASP A CA 1
ATOM 1696 C C . ASP A 1 210 ? -13.758 14.757 -17.131 1.00 94.25 210 ASP A C 1
ATOM 1698 O O . ASP A 1 210 ? -12.755 15.471 -17.185 1.00 94.25 210 ASP A O 1
ATOM 1702 N N . CYS A 1 211 ? -13.697 13.527 -16.603 1.00 94.75 211 CYS A N 1
ATOM 1703 C CA . CYS A 1 211 ? -12.443 12.964 -16.114 1.00 94.75 211 CYS A CA 1
ATOM 1704 C C . CYS A 1 211 ? -11.405 12.826 -17.238 1.00 94.75 211 CYS A C 1
ATOM 1706 O O . CYS A 1 211 ? -11.731 12.670 -18.421 1.00 94.75 211 CYS A O 1
ATOM 1708 N N . ALA A 1 212 ? -10.127 12.796 -16.856 1.00 95.19 212 ALA A N 1
ATOM 1709 C CA . ALA A 1 212 ? -9.060 12.476 -17.792 1.00 95.19 212 ALA A CA 1
ATOM 1710 C C . ALA A 1 212 ? -9.263 11.066 -18.376 1.00 95.19 212 ALA A C 1
ATOM 1712 O O . ALA A 1 212 ? -9.542 10.105 -17.650 1.00 95.19 212 ALA A O 1
ATOM 1713 N N . LYS A 1 213 ? -9.088 10.945 -19.694 1.00 95.06 213 LYS A N 1
ATOM 1714 C CA . LYS A 1 213 ? -9.243 9.695 -20.447 1.00 95.06 213 LYS A CA 1
ATOM 1715 C C . LYS A 1 213 ? -7.941 9.341 -21.154 1.00 95.06 213 LYS A C 1
ATOM 1717 O O . LYS A 1 213 ? -7.150 10.203 -21.533 1.00 95.06 213 LYS A O 1
ATOM 1722 N N . THR A 1 214 ? -7.719 8.047 -21.307 1.00 93.06 214 THR A N 1
ATOM 1723 C CA . THR A 1 214 ? -6.683 7.480 -22.171 1.00 93.06 214 THR A CA 1
ATOM 1724 C C . THR A 1 214 ? -7.011 7.745 -23.644 1.00 93.06 214 THR A C 1
ATOM 1726 O O . THR A 1 214 ? -8.112 8.185 -23.980 1.00 93.06 214 THR A O 1
ATOM 1729 N N . LYS A 1 215 ? -6.064 7.453 -24.546 1.00 92.12 215 LYS A N 1
ATOM 1730 C CA . LYS A 1 215 ? -6.266 7.598 -26.001 1.00 92.12 215 LYS A CA 1
ATOM 1731 C C . LYS A 1 215 ? -7.447 6.771 -26.523 1.00 92.12 215 LYS A C 1
ATOM 1733 O O . LYS A 1 215 ? -8.106 7.200 -27.461 1.00 92.12 215 LYS A O 1
ATOM 1738 N N . ASP A 1 216 ? -7.740 5.650 -25.867 1.00 90.44 216 ASP A N 1
ATOM 1739 C CA . ASP A 1 216 ? -8.835 4.740 -26.218 1.00 90.44 216 ASP A CA 1
ATOM 1740 C C . ASP A 1 216 ? -10.173 5.140 -25.563 1.00 90.44 216 ASP A C 1
ATOM 1742 O O . ASP A 1 216 ? -11.137 4.381 -25.584 1.00 90.44 216 ASP A O 1
ATOM 1746 N N . GLY A 1 217 ? -10.244 6.320 -24.934 1.00 92.19 217 GLY A N 1
ATOM 1747 C CA . GLY A 1 217 ? -11.461 6.855 -24.314 1.00 92.19 217 GLY A CA 1
ATOM 1748 C C . GLY A 1 217 ? -11.776 6.313 -22.916 1.00 92.19 217 GLY A C 1
ATOM 1749 O O . GLY A 1 217 ? -12.714 6.793 -22.281 1.00 92.19 217 GLY A O 1
ATOM 1750 N N . ARG A 1 218 ? -10.982 5.367 -22.398 1.00 94.31 218 ARG A N 1
ATOM 1751 C CA . ARG A 1 218 ? -11.159 4.790 -21.053 1.00 94.31 218 ARG A CA 1
ATOM 1752 C C . ARG A 1 218 ? -10.665 5.742 -19.957 1.00 94.31 218 ARG A C 1
ATOM 1754 O O . ARG A 1 218 ? -9.648 6.403 -20.191 1.00 94.31 218 ARG A O 1
ATOM 1761 N N . PRO A 1 219 ? -11.278 5.786 -18.760 1.00 96.44 219 PRO A N 1
ATOM 1762 C CA . PRO A 1 219 ? -10.769 6.576 -17.637 1.00 96.44 219 PRO A CA 1
ATOM 1763 C C . PRO A 1 219 ? -9.319 6.232 -17.283 1.00 96.44 219 PRO A C 1
ATOM 1765 O O . PRO A 1 219 ? -8.919 5.062 -17.300 1.00 96.44 219 PRO A O 1
ATOM 1768 N N . THR A 1 220 ? -8.521 7.249 -16.951 1.00 95.44 220 THR A N 1
ATOM 1769 C CA . THR A 1 220 ? -7.138 7.046 -16.490 1.00 95.44 220 THR A CA 1
ATOM 1770 C C . THR A 1 220 ? -7.096 6.368 -15.117 1.00 95.44 220 THR A C 1
ATOM 1772 O O . THR A 1 220 ? -8.072 6.392 -14.368 1.00 95.44 220 THR A O 1
ATOM 1775 N N . ARG A 1 221 ? -5.936 5.802 -14.744 1.00 94.88 221 ARG A N 1
ATOM 1776 C CA . ARG A 1 221 ? -5.690 5.285 -13.383 1.00 94.88 221 ARG A CA 1
ATOM 1777 C C . ARG A 1 221 ? -6.083 6.315 -12.322 1.00 94.88 221 ARG A C 1
ATOM 1779 O O . ARG A 1 221 ? -6.829 5.994 -11.405 1.00 94.88 221 ARG A O 1
ATOM 1786 N N . ARG A 1 222 ? -5.622 7.555 -12.488 1.00 95.50 222 ARG A N 1
ATOM 1787 C CA . ARG A 1 222 ? -5.915 8.656 -11.572 1.00 95.50 222 ARG A CA 1
ATOM 1788 C C . ARG A 1 222 ? -7.414 8.939 -11.450 1.00 95.50 222 ARG A C 1
ATOM 1790 O O . ARG A 1 222 ? -7.908 9.064 -10.338 1.00 95.50 222 ARG A O 1
ATOM 1797 N N . ALA A 1 223 ? -8.151 8.945 -12.563 1.00 96.31 223 ALA A N 1
ATOM 1798 C CA . ALA A 1 223 ? -9.608 9.098 -12.540 1.00 96.31 223 ALA A CA 1
ATOM 1799 C C . ALA A 1 223 ? -10.307 7.950 -11.784 1.00 96.31 223 ALA A C 1
ATOM 1801 O O . ALA A 1 223 ? -11.262 8.183 -11.047 1.00 96.31 223 ALA A O 1
ATOM 1802 N N . ARG A 1 224 ? -9.809 6.712 -11.911 1.00 96.31 224 AR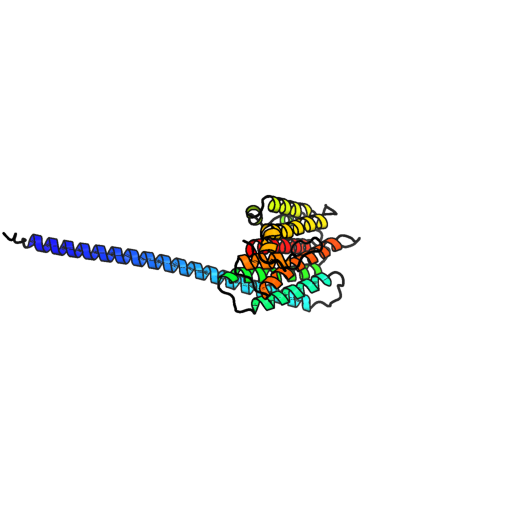G A N 1
ATOM 1803 C CA . ARG A 1 224 ? -10.323 5.560 -11.148 1.00 96.31 224 ARG A CA 1
ATOM 1804 C C . ARG A 1 224 ? -10.039 5.673 -9.654 1.00 96.31 224 ARG A C 1
ATOM 1806 O O . ARG A 1 224 ? -10.925 5.382 -8.859 1.00 96.31 224 ARG A O 1
ATOM 1813 N N . ILE A 1 225 ? -8.837 6.114 -9.277 1.00 95.94 225 ILE A N 1
ATOM 1814 C CA . ILE A 1 225 ? -8.473 6.382 -7.876 1.00 95.94 225 ILE A CA 1
ATOM 1815 C C . ILE A 1 225 ? -9.399 7.456 -7.303 1.00 95.94 225 ILE A C 1
ATOM 1817 O O . ILE A 1 225 ? -10.006 7.243 -6.257 1.00 95.94 225 ILE A O 1
ATOM 1821 N N . GLN A 1 226 ? -9.563 8.573 -8.018 1.00 95.62 226 GLN A N 1
ATOM 1822 C CA . GLN A 1 226 ? -10.455 9.661 -7.626 1.00 95.62 226 GLN A CA 1
ATOM 1823 C C . GLN A 1 226 ? -11.884 9.156 -7.389 1.00 95.62 226 GLN A C 1
ATOM 1825 O O . GLN A 1 226 ? -12.476 9.447 -6.350 1.00 95.62 226 GLN A O 1
ATOM 1830 N N . PHE A 1 227 ? -12.413 8.350 -8.314 1.00 95.88 227 PHE A N 1
ATOM 1831 C CA . PHE A 1 227 ? -13.727 7.731 -8.169 1.00 95.88 227 PHE A CA 1
ATOM 1832 C C . PHE A 1 227 ? -13.814 6.807 -6.952 1.00 95.88 227 PHE A C 1
ATOM 1834 O O . PHE A 1 227 ? -14.731 6.938 -6.146 1.00 95.88 227 PHE A O 1
ATOM 1841 N N . ALA A 1 228 ? -12.847 5.909 -6.772 1.00 93.81 228 ALA A N 1
ATOM 1842 C CA . ALA A 1 228 ? -12.862 4.965 -5.661 1.00 93.81 228 ALA A CA 1
ATOM 1843 C C . ALA A 1 228 ? -12.783 5.668 -4.293 1.00 93.81 228 ALA A C 1
ATOM 1845 O O . ALA A 1 228 ? -13.445 5.244 -3.346 1.00 93.81 228 ALA A O 1
ATOM 1846 N N . LEU A 1 229 ? -12.024 6.763 -4.188 1.00 92.62 229 LEU A N 1
ATOM 1847 C CA . LEU A 1 229 ? -11.972 7.587 -2.978 1.00 92.62 229 LEU A CA 1
ATOM 1848 C C . LEU A 1 229 ? -13.262 8.385 -2.756 1.00 92.62 229 LEU A C 1
ATOM 1850 O O . LEU A 1 229 ? -13.710 8.513 -1.615 1.00 92.62 229 LEU A O 1
ATOM 1854 N N . HIS A 1 230 ? -13.867 8.904 -3.830 1.00 93.44 230 HIS A N 1
ATOM 1855 C CA . HIS A 1 230 ? -15.143 9.619 -3.773 1.00 93.44 230 HIS A CA 1
ATOM 1856 C C . HIS A 1 230 ? -16.251 8.736 -3.197 1.00 93.44 230 HIS A C 1
ATOM 1858 O O . HIS A 1 230 ? -16.925 9.146 -2.255 1.00 93.44 230 HIS A O 1
ATOM 1864 N N . GLU A 1 231 ? -16.378 7.501 -3.688 1.00 92.25 231 GLU A N 1
ATOM 1865 C CA . GLU A 1 231 ? -17.381 6.536 -3.215 1.00 92.25 231 GLU A CA 1
ATOM 1866 C C . GLU A 1 231 ? -17.253 6.211 -1.721 1.00 92.25 231 GLU A C 1
ATOM 1868 O O . GLU A 1 231 ? -18.221 5.807 -1.080 1.00 92.25 231 GLU A O 1
ATOM 1873 N N . ARG A 1 232 ? -16.061 6.398 -1.146 1.00 88.81 232 ARG A N 1
ATOM 1874 C CA . ARG A 1 232 ? -15.802 6.183 0.281 1.00 88.81 232 ARG A CA 1
ATOM 1875 C C . ARG A 1 232 ? -15.919 7.454 1.127 1.00 88.81 232 ARG A C 1
ATOM 1877 O O . ARG A 1 232 ? -15.755 7.375 2.339 1.00 88.81 232 ARG A O 1
ATOM 1884 N N . GLY A 1 233 ? -16.151 8.620 0.520 1.00 89.12 233 GLY A N 1
ATOM 1885 C CA . GLY A 1 233 ? -16.086 9.907 1.222 1.00 89.12 233 GLY A CA 1
ATOM 1886 C C . GLY A 1 233 ? -14.676 10.264 1.710 1.00 89.12 233 GLY A C 1
ATOM 1887 O O . GLY A 1 233 ? -14.525 11.068 2.623 1.00 89.12 233 GLY A O 1
ATOM 1888 N N . LEU A 1 234 ? -13.646 9.658 1.110 1.00 88.31 234 LEU A N 1
ATOM 1889 C CA . LEU A 1 234 ? -12.234 9.803 1.481 1.00 88.31 234 LEU A CA 1
ATOM 1890 C C . LEU A 1 234 ? -11.456 10.681 0.491 1.00 88.31 234 LEU A C 1
ATOM 1892 O O . LEU A 1 234 ? -10.240 10.811 0.606 1.00 88.31 234 LEU A O 1
ATOM 1896 N N . LEU A 1 235 ? -12.129 11.254 -0.510 1.00 90.56 235 LEU A N 1
ATOM 1897 C CA . LEU A 1 235 ? -11.470 12.009 -1.569 1.00 90.56 235 LEU A CA 1
ATOM 1898 C C . LEU A 1 235 ? -10.838 13.296 -1.037 1.00 90.56 235 LEU A C 1
ATOM 1900 O O . LEU A 1 235 ? -11.524 14.272 -0.735 1.00 90.56 235 LEU A O 1
ATOM 1904 N N . THR A 1 236 ? -9.510 13.314 -1.027 1.00 90.31 236 THR A N 1
ATOM 1905 C CA . THR A 1 236 ? -8.696 14.508 -0.815 1.00 90.31 236 THR A CA 1
ATOM 1906 C C . THR A 1 236 ? -7.545 14.535 -1.812 1.00 90.31 236 THR A C 1
ATOM 1908 O O . THR A 1 236 ? -7.061 13.493 -2.259 1.00 90.31 236 THR A O 1
ATOM 1911 N N . ALA A 1 237 ? -7.082 15.738 -2.156 1.00 92.38 237 ALA A N 1
ATOM 1912 C CA . ALA A 1 237 ? -5.983 15.894 -3.103 1.00 92.38 237 ALA A CA 1
ATOM 1913 C C . ALA A 1 237 ? -4.675 15.215 -2.636 1.00 92.38 237 ALA A C 1
ATOM 1915 O O . ALA A 1 237 ? -4.041 14.564 -3.468 1.00 92.38 237 ALA A O 1
ATOM 1916 N N . PRO A 1 238 ? -4.259 15.296 -1.350 1.00 93.69 238 PRO A N 1
ATOM 1917 C CA . PRO A 1 238 ? -3.047 14.615 -0.891 1.00 93.69 238 PRO A CA 1
ATOM 1918 C C . PRO A 1 238 ? -3.143 13.090 -0.972 1.00 93.69 238 PRO A C 1
ATOM 1920 O O . PRO A 1 238 ? -2.174 12.446 -1.367 1.00 93.69 238 PRO A O 1
ATOM 1923 N N . LEU A 1 239 ? -4.302 12.511 -0.641 1.00 92.81 239 LEU A N 1
ATOM 1924 C CA . LEU A 1 239 ? -4.484 11.062 -0.673 1.00 92.81 239 LEU A C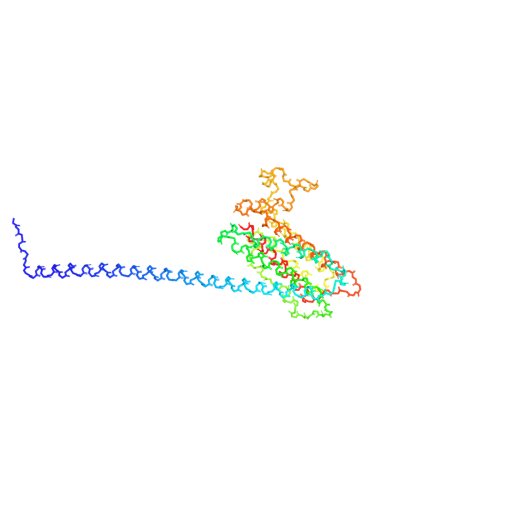A 1
ATOM 1925 C C . LEU A 1 239 ? -4.568 10.526 -2.104 1.00 92.81 239 LEU A C 1
ATOM 1927 O O . LEU A 1 239 ? -3.911 9.539 -2.424 1.00 92.81 239 LEU A O 1
ATOM 1931 N N . GLU A 1 240 ? -5.332 11.194 -2.973 1.00 95.00 240 GLU A N 1
ATOM 1932 C CA . GLU A 1 240 ? -5.395 10.859 -4.401 1.00 95.00 240 GLU A CA 1
ATOM 1933 C C . GLU A 1 240 ? -3.993 10.876 -5.021 1.00 95.00 240 GLU A C 1
ATOM 1935 O O . GLU A 1 240 ? -3.605 9.925 -5.700 1.00 95.00 240 GLU A O 1
ATOM 1940 N N . GLN A 1 241 ? -3.222 11.935 -4.748 1.00 96.12 241 GLN A N 1
ATOM 1941 C CA . GLN A 1 241 ? -1.863 12.082 -5.257 1.00 96.12 241 GLN A CA 1
ATOM 1942 C C . GLN A 1 241 ? -0.932 10.991 -4.719 1.00 96.12 241 GLN A C 1
ATOM 1944 O O . GLN A 1 241 ? -0.190 10.410 -5.503 1.00 96.12 241 GLN A O 1
ATOM 1949 N N . PHE A 1 242 ? -0.990 10.688 -3.417 1.00 96.50 242 PHE A N 1
ATOM 1950 C CA . PHE A 1 242 ? -0.169 9.636 -2.819 1.00 96.50 242 PHE A CA 1
ATOM 1951 C C . PHE A 1 242 ? -0.438 8.270 -3.460 1.00 96.50 242 PHE A C 1
ATOM 1953 O O . PHE A 1 242 ? 0.504 7.596 -3.862 1.00 96.50 242 PHE A O 1
ATOM 1960 N N . ILE A 1 243 ? -1.706 7.873 -3.608 1.00 96.19 243 ILE A N 1
ATOM 1961 C CA . ILE A 1 243 ? -2.055 6.571 -4.199 1.00 96.19 243 ILE A CA 1
ATOM 1962 C C . ILE A 1 243 ? -1.628 6.509 -5.673 1.00 96.19 243 ILE A C 1
ATOM 1964 O O . ILE A 1 243 ? -1.137 5.477 -6.128 1.00 96.19 243 ILE A O 1
ATOM 1968 N N . ASP A 1 244 ? -1.797 7.597 -6.431 1.00 96.75 244 ASP A N 1
ATOM 1969 C CA . ASP A 1 244 ? -1.367 7.656 -7.833 1.00 96.75 244 ASP A CA 1
ATOM 1970 C C . ASP A 1 244 ? 0.161 7.535 -7.964 1.00 96.75 244 ASP A C 1
ATOM 1972 O O . ASP A 1 244 ? 0.645 6.746 -8.783 1.00 96.75 244 ASP A O 1
ATOM 1976 N N . ASP A 1 245 ? 0.910 8.251 -7.119 1.00 97.81 245 ASP A N 1
ATOM 1977 C CA . ASP A 1 245 ? 2.375 8.185 -7.052 1.00 97.81 245 ASP A CA 1
ATOM 1978 C C . ASP A 1 245 ? 2.869 6.811 -6.582 1.00 97.81 245 ASP A C 1
ATOM 1980 O O . ASP A 1 245 ? 3.897 6.328 -7.062 1.00 97.81 245 ASP A O 1
ATOM 1984 N N . ASP A 1 246 ? 2.134 6.154 -5.683 1.00 97.31 246 ASP A N 1
ATOM 1985 C CA . ASP A 1 246 ? 2.462 4.822 -5.181 1.00 97.31 246 ASP A CA 1
ATOM 1986 C C . ASP A 1 246 ? 2.369 3.766 -6.289 1.00 97.31 246 ASP A C 1
ATOM 1988 O O . ASP A 1 246 ? 3.319 3.019 -6.541 1.00 97.31 246 ASP A O 1
ATOM 1992 N N . VAL A 1 247 ? 1.261 3.764 -7.037 1.00 95.69 247 VAL A N 1
ATOM 1993 C CA . VAL A 1 247 ? 1.090 2.844 -8.168 1.00 95.69 247 VAL A CA 1
ATOM 1994 C C . VAL A 1 247 ? 2.094 3.144 -9.281 1.00 95.69 247 VAL A C 1
ATOM 1996 O O . VAL A 1 247 ? 2.632 2.214 -9.890 1.00 95.69 247 VAL A O 1
ATOM 1999 N N . GLU A 1 248 ? 2.391 4.419 -9.552 1.00 95.75 248 GLU A N 1
ATOM 2000 C CA . GLU A 1 248 ? 3.437 4.785 -10.512 1.00 95.75 248 GLU A CA 1
ATOM 2001 C C . GLU A 1 248 ? 4.817 4.287 -10.064 1.00 95.75 248 GLU A C 1
ATOM 2003 O O . GLU A 1 248 ? 5.553 3.718 -10.871 1.00 95.75 248 GLU A O 1
ATOM 2008 N N . ASN A 1 249 ? 5.154 4.415 -8.776 1.00 96.75 249 ASN A N 1
ATOM 2009 C CA . ASN A 1 249 ? 6.413 3.924 -8.216 1.00 96.75 249 ASN A CA 1
ATOM 2010 C C . ASN A 1 249 ? 6.588 2.411 -8.432 1.00 96.75 249 ASN A C 1
ATOM 2012 O O . ASN A 1 249 ? 7.666 1.971 -8.837 1.00 96.75 249 ASN A O 1
ATOM 2016 N N . ILE A 1 250 ? 5.533 1.614 -8.241 1.00 95.44 250 ILE A N 1
ATOM 2017 C CA . ILE A 1 250 ? 5.555 0.166 -8.520 1.00 95.44 250 ILE A CA 1
ATOM 2018 C C . ILE A 1 250 ? 5.758 -0.107 -10.016 1.00 95.44 250 ILE A C 1
ATOM 2020 O O . ILE A 1 250 ? 6.525 -0.993 -10.402 1.00 95.44 250 ILE A O 1
ATOM 2024 N N . ILE A 1 251 ? 5.098 0.657 -10.888 1.00 93.00 251 ILE A N 1
ATOM 2025 C CA . ILE A 1 251 ? 5.251 0.502 -12.340 1.00 93.00 251 ILE A CA 1
ATOM 2026 C C . ILE A 1 251 ? 6.681 0.841 -12.782 1.00 93.00 251 ILE A C 1
ATOM 2028 O O . ILE A 1 251 ? 7.240 0.128 -13.623 1.00 93.00 251 ILE A O 1
ATOM 2032 N N . GLU A 1 252 ? 7.290 1.880 -12.211 1.00 92.75 252 GLU A N 1
ATOM 2033 C CA . GLU A 1 252 ? 8.696 2.227 -12.433 1.00 92.75 252 GLU A CA 1
ATOM 2034 C C . GLU A 1 252 ? 9.644 1.145 -11.898 1.00 92.75 252 GLU A C 1
ATOM 2036 O O . GLU A 1 252 ? 10.614 0.781 -12.575 1.00 92.75 252 GLU A O 1
ATOM 2041 N N . LEU A 1 253 ? 9.327 0.538 -10.748 1.00 91.75 253 LEU A N 1
ATOM 2042 C CA . LEU A 1 253 ? 10.071 -0.609 -10.224 1.00 91.75 253 LEU A CA 1
ATOM 2043 C C . LEU A 1 253 ? 10.083 -1.774 -11.219 1.00 91.75 253 LEU A C 1
ATOM 2045 O O . LEU A 1 253 ? 11.133 -2.373 -11.450 1.00 91.75 253 LEU A O 1
ATOM 2049 N N . PHE A 1 254 ? 8.953 -2.073 -11.865 1.00 90.06 254 PHE A N 1
ATOM 2050 C CA . PHE A 1 254 ? 8.890 -3.131 -12.877 1.00 90.06 254 PHE A CA 1
ATOM 2051 C C . PHE A 1 254 ? 9.794 -2.861 -14.080 1.00 90.06 254 PHE A C 1
ATOM 2053 O O . PHE A 1 254 ? 10.373 -3.796 -14.635 1.00 90.06 254 PHE A O 1
ATOM 2060 N N . LYS A 1 255 ? 9.955 -1.597 -14.491 1.00 87.44 255 LYS A N 1
ATOM 2061 C CA . LYS A 1 255 ? 10.878 -1.239 -15.581 1.00 87.44 255 LYS A CA 1
ATOM 2062 C C . LYS A 1 255 ? 12.323 -1.517 -15.182 1.00 87.44 255 LYS A C 1
ATOM 2064 O O . LYS A 1 255 ? 13.063 -2.104 -15.972 1.00 87.44 255 LYS A O 1
ATOM 2069 N N . VAL A 1 256 ? 12.707 -1.161 -13.956 1.00 84.19 256 VAL A N 1
ATOM 2070 C CA . VAL A 1 256 ? 14.035 -1.469 -13.406 1.00 84.19 256 VAL A CA 1
ATOM 2071 C C . VAL A 1 256 ? 14.256 -2.975 -13.300 1.00 84.19 256 VAL A C 1
ATOM 2073 O O . VAL A 1 256 ? 15.271 -3.478 -13.780 1.00 84.19 256 VAL A O 1
ATOM 2076 N N . PHE A 1 257 ? 13.292 -3.698 -12.733 1.00 81.75 257 PHE A N 1
ATOM 2077 C CA . PHE A 1 257 ? 13.378 -5.140 -12.521 1.00 81.75 257 PHE A CA 1
ATOM 2078 C C . PHE A 1 257 ? 13.491 -5.914 -13.843 1.00 81.75 257 PHE A C 1
ATOM 2080 O O . PHE A 1 257 ? 14.312 -6.821 -13.959 1.00 81.75 257 PHE A O 1
ATOM 2087 N N . ASN A 1 258 ? 12.744 -5.506 -14.874 1.00 78.44 258 ASN A N 1
ATOM 2088 C CA . ASN A 1 258 ? 12.847 -6.089 -16.214 1.00 78.44 258 ASN A CA 1
ATOM 2089 C C . ASN A 1 258 ? 14.172 -5.734 -16.903 1.00 78.44 258 ASN A C 1
ATOM 2091 O O . ASN A 1 258 ? 14.836 -6.609 -17.454 1.00 78.44 258 ASN A O 1
ATOM 2095 N N . SER A 1 259 ? 14.589 -4.465 -16.853 1.00 70.88 259 SER A N 1
ATOM 2096 C CA . SER A 1 259 ? 15.826 -4.011 -17.515 1.00 70.88 259 SER A CA 1
ATOM 2097 C C . SER A 1 259 ? 17.075 -4.609 -16.872 1.00 70.88 259 SER A C 1
ATOM 2099 O O . SER A 1 259 ? 18.089 -4.812 -17.536 1.00 70.88 259 SER A O 1
ATOM 2101 N N . GLY A 1 260 ? 17.004 -4.925 -15.576 1.00 59.03 260 GLY A N 1
ATOM 2102 C CA . GLY A 1 260 ? 18.111 -5.503 -14.836 1.00 59.03 260 GLY A CA 1
ATOM 2103 C C . GLY A 1 260 ? 18.496 -6.922 -15.252 1.00 59.03 260 GLY A C 1
ATOM 2104 O O . GLY A 1 260 ? 19.573 -7.348 -14.864 1.00 59.03 260 GLY A O 1
ATOM 2105 N N . THR A 1 261 ? 17.674 -7.604 -16.057 1.00 52.50 261 THR A N 1
ATOM 2106 C CA . THR A 1 261 ? 17.867 -9.009 -16.465 1.00 52.50 261 THR A CA 1
ATOM 2107 C C . THR A 1 261 ? 18.474 -9.211 -17.858 1.00 52.50 261 THR A C 1
ATOM 2109 O O . THR A 1 261 ? 18.740 -10.344 -18.250 1.00 52.50 261 THR A O 1
ATOM 2112 N N . HIS A 1 262 ? 18.736 -8.137 -18.611 1.00 46.06 262 HIS A N 1
ATOM 2113 C CA . HIS A 1 262 ? 19.215 -8.211 -19.998 1.00 46.06 262 HIS A CA 1
ATOM 2114 C C . HIS A 1 262 ? 20.659 -7.701 -20.172 1.00 46.06 262 HIS A C 1
ATOM 2116 O O . HIS A 1 262 ? 20.915 -6.771 -20.933 1.00 46.06 262 HIS A O 1
ATOM 2122 N N . GLY A 1 263 ? 21.622 -8.327 -19.488 1.00 44.09 263 GLY A N 1
ATOM 2123 C CA . GLY A 1 263 ? 23.053 -8.104 -19.726 1.00 44.09 263 GLY A CA 1
ATOM 2124 C C . GLY A 1 263 ? 23.924 -9.228 -19.160 1.00 44.09 263 GLY A C 1
ATOM 2125 O O . GLY A 1 263 ? 23.537 -9.867 -18.186 1.00 44.09 263 GLY A O 1
ATOM 2126 N N . GLU A 1 264 ? 25.111 -9.444 -19.740 1.00 34.66 264 GLU A N 1
ATOM 2127 C CA . GLU A 1 264 ? 26.052 -10.539 -19.407 1.00 34.66 264 GLU A CA 1
ATOM 2128 C C . GLU A 1 264 ? 26.606 -10.518 -17.959 1.00 34.66 264 GLU A C 1
ATOM 2130 O O . GLU A 1 264 ? 27.443 -11.346 -17.610 1.00 34.66 264 GLU A O 1
ATOM 2135 N N . ALA A 1 265 ? 26.146 -9.612 -17.084 1.00 40.91 265 ALA A N 1
ATOM 2136 C CA . ALA A 1 265 ? 26.698 -9.438 -15.737 1.00 40.91 265 ALA A CA 1
ATOM 2137 C C . ALA A 1 265 ? 25.706 -9.028 -14.622 1.00 40.91 265 ALA A C 1
ATOM 2139 O O . ALA A 1 265 ? 26.159 -8.560 -13.580 1.00 40.91 265 ALA A O 1
ATOM 2140 N N . ALA A 1 266 ? 24.382 -9.173 -14.762 1.00 47.81 266 ALA A N 1
ATOM 2141 C CA . ALA A 1 266 ? 23.470 -8.735 -13.691 1.00 47.81 266 ALA A CA 1
ATOM 2142 C C . ALA A 1 266 ? 22.330 -9.717 -13.389 1.00 47.81 266 ALA A C 1
ATOM 2144 O O . ALA A 1 266 ? 21.195 -9.539 -13.815 1.00 47.81 266 ALA A O 1
ATOM 2145 N N . SER A 1 267 ? 22.609 -10.736 -12.577 1.00 63.28 267 SER A N 1
ATOM 2146 C CA . SER A 1 267 ? 21.553 -11.396 -11.805 1.00 63.28 267 SER A CA 1
ATOM 2147 C C . SER A 1 267 ? 21.155 -10.491 -10.635 1.00 63.28 267 SER A C 1
ATOM 2149 O O . SER A 1 267 ? 22.018 -10.097 -9.848 1.00 63.28 267 SER A O 1
ATOM 2151 N N . ILE A 1 268 ? 19.868 -10.172 -10.500 1.00 69.50 268 ILE A N 1
ATOM 2152 C CA . ILE A 1 268 ? 19.339 -9.452 -9.332 1.00 69.50 268 ILE A CA 1
ATOM 2153 C C . ILE A 1 268 ? 19.564 -10.311 -8.081 1.00 69.50 268 ILE A C 1
ATOM 2155 O O . ILE A 1 268 ? 19.281 -11.510 -8.085 1.00 69.50 268 ILE A O 1
ATOM 2159 N N . SER A 1 269 ? 20.101 -9.705 -7.021 1.00 75.00 269 SER A N 1
ATOM 2160 C CA . SER A 1 269 ? 20.434 -10.422 -5.783 1.00 75.00 269 SER A CA 1
ATOM 2161 C C . SER A 1 269 ? 19.180 -10.959 -5.075 1.00 75.00 269 SER A C 1
ATOM 2163 O O . SER A 1 269 ? 18.096 -10.381 -5.198 1.00 75.00 269 SER A O 1
ATOM 2165 N N . PHE A 1 270 ? 19.311 -12.027 -4.277 1.00 76.62 270 PHE A N 1
ATOM 2166 C CA . PHE A 1 270 ? 18.189 -12.523 -3.463 1.00 76.62 270 PHE A CA 1
ATOM 2167 C C . PHE A 1 270 ? 17.556 -11.441 -2.569 1.00 76.62 270 PHE A C 1
ATOM 2169 O O . PHE A 1 270 ? 16.331 -11.304 -2.606 1.00 76.62 270 PHE A O 1
ATOM 2176 N N . PRO A 1 271 ? 18.328 -10.622 -1.821 1.00 77.75 271 PRO A N 1
ATOM 2177 C CA . PRO A 1 271 ? 17.751 -9.528 -1.041 1.00 77.75 271 PRO A CA 1
ATOM 2178 C C . PRO A 1 271 ? 16.930 -8.546 -1.886 1.00 77.75 271 PRO A C 1
ATOM 2180 O O . PRO A 1 271 ? 15.848 -8.139 -1.467 1.00 77.75 271 PRO A O 1
ATOM 2183 N N . SER A 1 272 ? 17.401 -8.209 -3.091 1.00 80.56 272 SER A N 1
ATOM 2184 C CA . SER A 1 272 ? 16.660 -7.359 -4.029 1.00 80.56 272 SER A CA 1
ATOM 2185 C C . SER A 1 272 ? 15.355 -8.020 -4.486 1.00 80.56 272 SER A C 1
ATOM 2187 O O . SER A 1 272 ? 14.323 -7.356 -4.517 1.00 80.56 272 SER A O 1
ATOM 2189 N N . LEU A 1 273 ? 15.364 -9.325 -4.789 1.00 82.25 273 LEU A N 1
ATOM 2190 C CA . LEU A 1 273 ? 14.159 -10.078 -5.170 1.00 82.25 273 LEU A CA 1
ATOM 2191 C C . LEU A 1 273 ? 13.114 -10.098 -4.051 1.00 82.25 273 LEU A C 1
ATOM 2193 O O . LEU A 1 273 ? 11.934 -9.854 -4.302 1.00 82.25 273 LEU A O 1
ATOM 2197 N N . VAL A 1 274 ? 13.545 -10.340 -2.812 1.00 83.56 274 VAL A N 1
ATOM 2198 C CA . VAL A 1 274 ? 12.660 -10.310 -1.639 1.00 83.56 274 VAL A CA 1
ATOM 2199 C C . VAL A 1 274 ? 12.089 -8.912 -1.428 1.00 83.56 274 VAL A C 1
ATOM 2201 O O . VAL A 1 274 ? 10.894 -8.782 -1.163 1.00 83.56 274 VAL A O 1
ATOM 2204 N N . ALA A 1 275 ? 12.908 -7.867 -1.573 1.00 86.38 275 ALA A N 1
ATOM 2205 C CA . ALA A 1 275 ? 12.456 -6.488 -1.435 1.00 86.38 275 ALA A CA 1
ATOM 2206 C C . ALA A 1 275 ? 11.417 -6.129 -2.512 1.00 86.38 275 ALA A C 1
ATOM 2208 O O . ALA A 1 275 ? 10.352 -5.611 -2.177 1.00 86.38 275 ALA A O 1
ATOM 2209 N N . VAL A 1 276 ? 11.679 -6.468 -3.781 1.00 89.19 276 VAL A N 1
ATOM 2210 C CA . VAL A 1 276 ? 10.746 -6.256 -4.902 1.00 89.19 276 VAL A CA 1
ATOM 2211 C C . VAL A 1 276 ? 9.429 -6.982 -4.652 1.00 89.19 276 VAL A C 1
ATOM 2213 O O . VAL A 1 276 ? 8.372 -6.357 -4.705 1.00 89.19 276 VAL A O 1
ATOM 2216 N N . LYS A 1 277 ? 9.481 -8.278 -4.321 1.00 89.44 277 LYS A N 1
ATOM 2217 C CA . LYS A 1 277 ? 8.283 -9.054 -3.989 1.00 89.44 277 LYS A CA 1
ATOM 2218 C C . LYS A 1 277 ? 7.500 -8.406 -2.851 1.00 89.44 277 LYS A C 1
ATOM 2220 O O . LYS A 1 277 ? 6.300 -8.211 -2.989 1.00 89.44 277 LYS A O 1
ATOM 2225 N N . THR A 1 278 ? 8.171 -8.066 -1.752 1.00 89.12 278 THR A N 1
ATOM 2226 C CA . THR A 1 278 ? 7.523 -7.486 -0.566 1.00 89.12 278 THR A CA 1
ATOM 2227 C C . THR A 1 278 ? 6.842 -6.164 -0.905 1.00 89.12 278 THR A C 1
ATOM 2229 O O . THR A 1 278 ? 5.711 -5.940 -0.492 1.00 89.12 278 THR A O 1
ATOM 2232 N N . ARG A 1 279 ? 7.490 -5.307 -1.704 1.00 92.81 279 ARG A N 1
ATOM 2233 C CA . ARG A 1 279 ? 6.906 -4.044 -2.170 1.00 92.81 279 ARG A CA 1
ATOM 2234 C C . ARG A 1 279 ? 5.653 -4.268 -3.007 1.00 92.81 279 ARG A C 1
ATOM 2236 O O . ARG A 1 279 ? 4.687 -3.537 -2.834 1.00 92.81 279 ARG A O 1
ATOM 2243 N N . VAL A 1 280 ? 5.668 -5.250 -3.902 1.00 93.38 280 VAL A N 1
ATOM 2244 C CA . VAL A 1 280 ? 4.517 -5.578 -4.755 1.00 93.38 280 VAL A CA 1
ATOM 2245 C C . VAL A 1 280 ? 3.376 -6.172 -3.934 1.00 93.38 280 VAL A C 1
ATOM 2247 O O . VAL A 1 280 ? 2.234 -5.759 -4.104 1.00 93.38 280 VAL A O 1
ATOM 2250 N N . GLU A 1 281 ? 3.681 -7.097 -3.022 1.00 91.56 281 GLU A N 1
ATOM 2251 C CA . GLU A 1 281 ? 2.694 -7.689 -2.116 1.00 91.56 281 GLU A CA 1
ATOM 2252 C C . GLU A 1 281 ? 2.007 -6.634 -1.260 1.00 91.56 281 GLU A C 1
ATOM 2254 O O . GLU A 1 281 ? 0.779 -6.580 -1.207 1.00 91.56 281 GLU A O 1
ATOM 2259 N N . ASP A 1 282 ? 2.797 -5.784 -0.608 1.00 90.31 282 ASP A N 1
ATOM 2260 C CA . ASP A 1 282 ? 2.260 -4.752 0.267 1.00 90.31 282 ASP A CA 1
ATOM 2261 C C . ASP A 1 282 ? 1.453 -3.712 -0.530 1.00 90.31 282 ASP A C 1
ATOM 2263 O O . ASP A 1 282 ? 0.399 -3.301 -0.053 1.00 90.31 282 ASP A O 1
ATOM 2267 N N . GLY A 1 283 ? 1.830 -3.410 -1.781 1.00 93.56 283 GLY A N 1
ATOM 2268 C CA . GLY A 1 283 ? 1.041 -2.554 -2.680 1.00 93.56 283 GLY A CA 1
ATOM 2269 C C . GLY A 1 283 ? -0.296 -3.160 -3.103 1.00 93.56 283 GLY A C 1
ATOM 2270 O O . GLY A 1 283 ? -1.311 -2.464 -3.156 1.00 93.56 283 GLY A O 1
ATOM 2271 N N . ILE A 1 284 ? -0.341 -4.474 -3.338 1.00 91.62 284 ILE A N 1
ATOM 2272 C CA . ILE A 1 284 ? -1.600 -5.187 -3.593 1.00 91.62 284 ILE A CA 1
ATOM 2273 C C . ILE A 1 284 ? -2.507 -5.116 -2.358 1.00 91.62 284 ILE A C 1
ATOM 2275 O O . ILE A 1 284 ? -3.697 -4.811 -2.480 1.00 91.62 284 ILE A O 1
ATOM 2279 N N . VAL A 1 285 ? -1.955 -5.377 -1.168 1.00 88.69 285 VAL A N 1
ATOM 2280 C CA . VAL A 1 285 ? -2.700 -5.293 0.098 1.00 88.69 285 VAL A CA 1
ATOM 2281 C C . VAL A 1 285 ? -3.177 -3.867 0.347 1.00 88.69 285 VAL A C 1
ATOM 2283 O O . VAL A 1 285 ? -4.330 -3.677 0.737 1.00 88.69 285 VAL A O 1
ATOM 2286 N N . TYR A 1 286 ? -2.323 -2.874 0.096 1.00 91.31 286 TYR A N 1
ATOM 2287 C CA . TYR A 1 286 ? -2.645 -1.464 0.251 1.00 91.31 286 TYR A CA 1
ATOM 2288 C C . TYR A 1 286 ? -3.857 -1.096 -0.593 1.00 91.31 286 TYR A C 1
ATOM 2290 O O . TYR A 1 286 ? -4.885 -0.730 -0.027 1.00 91.31 286 TYR A O 1
ATOM 2298 N N . LEU A 1 287 ? -3.797 -1.288 -1.915 1.00 90.88 287 LEU A N 1
ATOM 2299 C CA . LEU A 1 287 ? -4.919 -0.957 -2.793 1.00 90.88 287 LEU A CA 1
ATOM 2300 C C . LEU A 1 287 ? -6.181 -1.740 -2.447 1.00 90.88 287 LEU A C 1
ATOM 2302 O O . LEU A 1 287 ? -7.267 -1.170 -2.444 1.00 90.88 287 LEU A O 1
ATOM 2306 N N . SER A 1 288 ? -6.050 -3.021 -2.098 1.00 87.12 288 SER A N 1
ATOM 2307 C CA . SER A 1 288 ? -7.201 -3.832 -1.693 1.00 87.12 288 SER A CA 1
ATOM 2308 C C . SER A 1 288 ? -7.898 -3.252 -0.458 1.00 87.12 288 SER A C 1
ATOM 2310 O O . SER A 1 288 ? -9.117 -3.293 -0.386 1.00 87.12 288 SER A O 1
ATOM 2312 N N . ARG A 1 289 ? -7.160 -2.661 0.493 1.00 85.25 289 ARG A N 1
ATOM 2313 C CA . ARG A 1 289 ? -7.728 -2.006 1.688 1.00 85.25 289 ARG A CA 1
ATOM 2314 C C . ARG A 1 289 ? -8.206 -0.580 1.433 1.00 85.25 289 ARG A C 1
ATOM 2316 O O . ARG A 1 289 ? -9.225 -0.168 1.984 1.00 85.25 289 ARG A O 1
ATOM 2323 N N . VAL A 1 290 ? -7.494 0.172 0.594 1.00 84.75 290 VAL A N 1
ATOM 2324 C CA . VAL A 1 290 ? -7.894 1.518 0.142 1.00 84.75 290 VAL A CA 1
ATOM 2325 C C . VAL A 1 290 ? -9.200 1.455 -0.652 1.00 84.75 290 VAL A C 1
ATOM 2327 O O . VAL A 1 290 ? -9.966 2.419 -0.671 1.00 84.75 290 VAL A O 1
ATOM 2330 N N . PHE A 1 291 ? -9.494 0.319 -1.276 1.00 83.62 291 PHE A N 1
ATOM 2331 C CA . PHE A 1 291 ? -10.666 0.149 -2.123 1.00 83.62 291 PHE A CA 1
ATOM 2332 C C . PHE A 1 291 ? -11.716 -0.827 -1.586 1.00 83.62 291 PHE A C 1
ATOM 2334 O O . PHE A 1 291 ? -12.803 -0.856 -2.156 1.00 83.62 291 PHE A O 1
ATOM 2341 N N . ALA A 1 292 ? -11.452 -1.571 -0.509 1.00 74.50 292 ALA A N 1
ATOM 2342 C CA . ALA A 1 292 ? -12.488 -2.304 0.230 1.00 74.50 292 ALA A CA 1
ATOM 2343 C C . ALA A 1 292 ? -13.539 -1.342 0.803 1.00 74.50 292 ALA A C 1
ATOM 2345 O O . ALA A 1 292 ? -14.741 -1.650 0.654 1.00 74.50 292 ALA A O 1
#

pLDDT: mean 83.3, std 12.5, range [34.66, 97.81]

Secondary structure (DSSP, 8-state):
------HHHHHHHHHHHHHHHHHHHHHHHHHHHHHHHHHHHHHHHHHHHHHHHHHHHHHHHHHHHHHHHHHHTS-S--GGGHHHHHHHHHHHHHHHHHHH-----GGGHHHHHHHHHHHHHHHHHHHHHHT---PPPPHHHHHHHH--S-SSHHHHH-HHHHHHHHHHHHH--TT-TTHHHHHHHHHHHHHHHHHHHHS-HHHHHHH-TT--B-TTSPBPHHHHHHHHHHHTT---HHHHHHHHHHHHHHHHHHHHHHHTTSSTT-PPPHHHHHHHHHHHHHHHHHHHHHH-

Sequence (292 aa):
MARRMTLAQFKSHLQQQGNQRRQAINRYNQVVQSHNRKVKTAIDSYNREVRAYNQRLRANQQRVQQAIRQLQSRPVVVTRYVTFRTSVETLHRSYVALDRDQGYAAEMGELLDLSERENANSLDVMNALLNEQGAQLAGDDLARLKDTRITGELVTLSPDLDSRWRGALFALDPRNPDASRHFCTSSREIFTEILEKRAPDDAVLQTFPDCAKTKDGRPTRRARIQFALHERGLLTAPLEQFIDDDVENIIELFKVFNSGTHGEAASISFPSLVAVKTRVEDGIVYLSRVFA

Foldseek 3Di:
DDDDQDPVRVVVVVVVVVVVVVVVVVVVVVVVVVVVVVVVVVVVVVVVVVVVLVVLVVVLVVLLVVLVVLVVVDDPPPPLCVVLVVLLVQLLVLLVVVVPPPPDDPVCSVLNSLSSVLSSLSSQLVSLQVVDDPDDDDPVLLVVLLDAPPDCLVVVQPPVLVVLQNQLSVLCDPVRLCNLVSNLVSLLVLVVVLLCSLQPQVNLCVVCVPADADPVRGHDSLSSLQSLCVVVVNDDPSSSSSLVSSSVSLNSVSVSSVVQSPDPDGDGDSSSSSSNSVSSNSNSVSSSVSRD

Radius of gyration: 29.15 Å; chains: 1; bounding box: 91×41×92 Å